Protein AF-A0A507BAM0-F1 (afdb_monomer)

Secondary structure (DSSP, 8-state):
------GGGGS-HHHHHHHHHTSSSHHHHHHHHHT-HHHHHHHHHTHHHHHHHHHHHHS-TTTHHHHHHHHHHHHH--SSHHHHHHHHIIIII------PPPPHHHHHHHHHHHHHHHHHHHHHHHHHHHHHHHHHHHHHHHHS-PPS---TT--S---HHHHHHHHHHHHHHHHHHHHHHHHHHHHHTT---TTTGGGHHHHHHHHHHHHS-HHHHHHHHHHHHHHHHHHHHHHHHHHHHHHHH--

Foldseek 3Di:
DDPPPPVVVVDDLVVLLVVLLPDQAVVRSVVQLVPDPVSVVSCVVCVQVSLQSNLPNNADPLCQLLLVLLLVLVVLQDPDVVSLLVSLCCRLVDSDRDPDTAHPVSSVSSVVLLVVLLVLLVVLQVVCLVCVVVVQVVCCVPVVDRPPCPPPVVPPPQPPVNSSLLSSLSSVLSSCCSSCVSVCVCVVVVPPPDPCNVVRVVVCVVSVVVSDDPVSVVSNVSSVVVVVVVVVVVVVVVVVVVVVVVD

Sequence (247 aa):
MAESNNHFDLLPVEVIEIIFGFLPDIASLRAAAITSKRLLAVTRGAKTMLITQVVVNHISPELMPEAWLALESERLRPNSIEQVDQFAETHFRNREANSRLITLAEGMAMERRHAAVEYFTAKCSNDAQQYLPFLGKLSEEHYGRSFPEYKTNLVADMTKTEHDRFARAFYLIEVCYKLLGFIYTPLLYGQDYGANGSSFLPMAKKSFTGWFSHSELEQMAVAHGYLYGLIETICEYQVSLVYHQCH

pLDDT: mean 78.02, std 16.85, range [39.22, 95.81]

Radius of gyration: 23.59 Å; Cα contacts (8 Å, |Δi|>4): 168; chains: 1; bounding box: 71×55×70 Å

Solvent-accessible surface area (backbone atoms only — not comparable to full-atom values): 14034 Å² total; per-residue (Å²): 132,84,77,77,80,54,67,72,80,74,51,57,68,69,58,51,50,53,57,48,27,68,31,78,37,69,67,53,39,51,55,57,22,71,74,38,75,66,45,35,50,52,48,64,74,44,40,42,60,37,42,33,39,16,47,54,72,62,43,54,81,92,43,43,57,45,48,50,46,41,55,52,51,66,69,60,68,68,90,51,67,66,55,51,52,51,49,41,56,55,49,53,72,46,73,66,79,79,85,70,80,32,48,70,72,54,39,58,52,42,51,58,49,48,54,52,30,52,51,50,32,57,48,53,54,52,51,49,62,68,45,47,70,53,54,52,51,52,37,39,74,74,66,75,41,73,65,77,77,76,54,82,76,68,78,52,77,79,47,71,70,55,50,53,48,44,32,45,21,46,34,50,47,54,33,45,50,57,60,43,44,64,67,45,52,44,63,76,70,68,52,78,61,72,98,55,60,84,61,45,62,63,49,54,50,53,54,55,62,68,56,48,55,73,69,53,50,52,44,30,49,53,51,48,51,51,52,50,53,53,51,52,54,50,51,54,51,51,53,51,52,52,56,64,73,74,109

InterPro domains:
  IPR036047 F-box-like domain superfamily [SSF81383] (4-43)

Structure (mmCIF, N/CA/C/O backbone):
data_AF-A0A507BAM0-F1
#
_entry.id   AF-A0A507BAM0-F1
#
loop_
_atom_site.group_PDB
_atom_site.id
_atom_site.type_symbol
_atom_site.label_atom_id
_atom_site.label_alt_id
_atom_site.label_comp_id
_atom_site.label_asym_id
_atom_site.label_entity_id
_atom_site.label_seq_id
_atom_site.pdbx_PDB_ins_code
_atom_site.Cartn_x
_atom_site.Cartn_y
_atom_site.Cartn_z
_atom_site.occupancy
_atom_site.B_iso_or_equiv
_atom_site.auth_seq_id
_atom_site.auth_comp_id
_atom_site.auth_asym_id
_atom_site.auth_atom_id
_atom_site.pdbx_PDB_model_num
ATOM 1 N N . MET A 1 1 ? -33.488 -13.650 31.517 1.00 41.56 1 MET A N 1
ATOM 2 C CA . MET A 1 1 ? -32.792 -13.104 30.334 1.00 41.56 1 MET A CA 1
ATOM 3 C C . MET A 1 1 ? -31.500 -12.510 30.849 1.00 41.56 1 MET A C 1
ATOM 5 O O . MET A 1 1 ? -31.568 -11.558 31.608 1.00 41.56 1 MET A O 1
ATOM 9 N N . ALA A 1 2 ? -30.363 -13.155 30.591 1.00 43.78 2 ALA A N 1
ATOM 10 C CA . ALA A 1 2 ? -29.076 -12.635 31.034 1.00 43.78 2 ALA A CA 1
ATOM 11 C C . ALA A 1 2 ? -28.713 -11.460 30.121 1.00 43.78 2 ALA A C 1
ATOM 13 O O . ALA A 1 2 ? -28.450 -11.667 28.937 1.00 43.78 2 ALA A O 1
ATOM 14 N N . GLU A 1 3 ? -28.767 -10.237 30.645 1.00 52.28 3 GLU A N 1
ATOM 15 C CA . GLU A 1 3 ? -28.096 -9.104 30.017 1.00 52.28 3 GLU A CA 1
ATOM 16 C C . GLU A 1 3 ? -26.612 -9.461 29.969 1.00 52.28 3 GLU A C 1
ATOM 18 O O . GLU A 1 3 ? -25.951 -9.585 31.001 1.00 52.28 3 GLU A O 1
ATOM 23 N N . SER A 1 4 ? -26.095 -9.733 28.771 1.00 57.34 4 SER A N 1
ATOM 24 C CA . SER A 1 4 ? -24.657 -9.823 28.584 1.00 57.34 4 SER A CA 1
ATOM 25 C C . SER A 1 4 ? -24.101 -8.444 28.926 1.00 57.34 4 SER A C 1
ATOM 27 O O . SER A 1 4 ? -24.258 -7.513 28.136 1.00 57.34 4 SER A O 1
ATOM 29 N N . ASN A 1 5 ? -23.508 -8.308 30.112 1.00 61.97 5 ASN A N 1
ATOM 30 C CA . ASN A 1 5 ? -22.769 -7.122 30.526 1.00 61.97 5 ASN A CA 1
ATOM 31 C C . ASN A 1 5 ? -21.554 -6.975 29.610 1.00 61.97 5 ASN A C 1
ATOM 33 O O . ASN A 1 5 ? -20.449 -7.414 29.924 1.00 61.97 5 ASN A O 1
ATOM 37 N N . ASN A 1 6 ? -21.775 -6.410 28.429 1.00 72.25 6 ASN A N 1
ATOM 38 C CA . ASN A 1 6 ? -20.706 -6.066 27.525 1.00 72.25 6 ASN A CA 1
ATOM 39 C C . ASN A 1 6 ? -19.952 -4.898 28.161 1.00 72.25 6 ASN A C 1
ATOM 41 O O . ASN A 1 6 ? -20.437 -3.771 28.173 1.00 72.25 6 ASN A O 1
ATOM 45 N N . HIS A 1 7 ? -18.775 -5.165 28.725 1.00 81.38 7 HIS A N 1
ATOM 46 C CA . HIS A 1 7 ? -17.967 -4.147 29.398 1.00 81.38 7 HIS A CA 1
ATOM 47 C C . HIS A 1 7 ? -17.610 -2.965 28.481 1.00 81.38 7 HIS A C 1
ATOM 49 O O . HIS A 1 7 ? -17.382 -1.864 28.978 1.00 81.38 7 HIS A O 1
ATOM 55 N N . PHE A 1 8 ? -17.648 -3.147 27.155 1.00 81.56 8 PHE A N 1
ATOM 56 C CA . PHE A 1 8 ? -17.520 -2.048 26.196 1.00 81.56 8 PHE A CA 1
ATOM 57 C C . PHE A 1 8 ? -18.644 -1.012 26.303 1.00 81.56 8 PHE A C 1
ATOM 59 O O . PHE A 1 8 ? -18.418 0.160 26.013 1.00 81.56 8 PHE A O 1
ATOM 66 N N . ASP A 1 9 ? -19.834 -1.396 26.768 1.00 81.38 9 ASP A N 1
ATOM 67 C CA . ASP A 1 9 ? -20.942 -0.461 26.971 1.00 81.38 9 ASP A CA 1
ATOM 68 C C . ASP A 1 9 ? -20.729 0.455 28.191 1.00 81.38 9 ASP A C 1
ATOM 70 O O . ASP A 1 9 ? -21.431 1.453 28.349 1.00 81.38 9 ASP A O 1
ATOM 74 N N . LEU A 1 10 ? -19.730 0.169 29.031 1.00 88.88 10 LEU A N 1
ATOM 75 C CA . LEU A 1 10 ? -19.343 1.017 30.160 1.00 88.88 10 LEU A CA 1
ATOM 76 C C . LEU A 1 10 ? -18.205 1.986 29.810 1.00 88.88 10 LEU A C 1
ATOM 78 O O . LEU A 1 10 ? -17.962 2.930 30.559 1.00 88.88 10 LEU A O 1
ATOM 82 N N . LEU A 1 11 ? -17.513 1.776 28.685 1.00 92.88 11 LEU A N 1
ATOM 83 C CA . LEU A 1 11 ? -16.389 2.619 28.285 1.00 92.88 11 LEU A CA 1
ATOM 84 C C . LEU A 1 11 ? -16.869 3.955 27.688 1.00 92.88 11 LEU A C 1
ATOM 86 O O . LEU A 1 11 ? -17.853 3.973 26.932 1.00 92.88 11 LEU A O 1
ATOM 90 N N . PRO A 1 12 ? -16.170 5.072 27.974 1.00 94.44 12 PRO A N 1
ATOM 91 C CA . PRO A 1 12 ? -16.349 6.323 27.243 1.00 94.44 12 PRO A CA 1
ATOM 92 C C . PRO A 1 12 ? -16.131 6.127 25.740 1.00 94.44 12 PRO A C 1
ATOM 94 O O . PRO A 1 12 ? -15.355 5.263 25.323 1.00 94.44 12 PRO A O 1
ATOM 97 N N . VAL A 1 13 ? -16.815 6.931 24.926 1.00 92.94 13 VAL A N 1
ATOM 98 C CA . VAL A 1 13 ? -16.747 6.834 23.458 1.00 92.94 13 VAL A CA 1
ATOM 99 C C . VAL A 1 13 ? -15.312 7.023 22.972 1.00 92.94 13 VAL A C 1
ATOM 101 O O . VAL A 1 13 ? -14.845 6.257 22.138 1.00 92.94 13 VAL A O 1
ATOM 104 N N . GLU A 1 14 ? -14.587 7.952 23.579 1.00 94.06 14 GLU A N 1
ATOM 105 C CA . GLU A 1 14 ? -13.200 8.287 23.268 1.00 94.06 14 GLU A CA 1
ATOM 106 C C . GLU A 1 14 ? -12.270 7.087 23.498 1.00 94.06 14 GLU A C 1
ATOM 108 O O . GLU A 1 14 ? -11.365 6.825 22.710 1.00 94.06 14 GLU A O 1
ATOM 113 N N . VAL A 1 15 ? -12.519 6.301 24.552 1.00 95.00 15 VAL A N 1
ATOM 114 C CA . VAL A 1 15 ? -11.739 5.088 24.842 1.00 95.00 15 VAL A CA 1
ATOM 115 C C . VAL A 1 15 ? -12.029 4.005 23.805 1.00 95.00 15 VAL A C 1
ATOM 117 O O . VAL A 1 15 ? -11.110 3.326 23.353 1.00 95.00 15 VAL A O 1
ATOM 120 N N . ILE A 1 16 ? -13.292 3.857 23.394 1.00 94.38 16 ILE A N 1
ATOM 121 C CA . ILE A 1 16 ? -13.679 2.915 22.336 1.00 94.38 16 ILE A CA 1
ATOM 122 C C . ILE A 1 16 ? -13.023 3.310 21.011 1.00 94.38 16 ILE A C 1
ATOM 124 O O . ILE A 1 16 ? -12.493 2.443 20.322 1.00 94.38 16 ILE A O 1
ATOM 128 N N . GLU A 1 17 ? -13.020 4.598 20.666 1.00 94.62 17 GLU A N 1
ATOM 129 C CA . GLU A 1 17 ? -12.375 5.109 19.454 1.00 94.62 17 GLU A CA 1
ATOM 130 C C . GLU A 1 17 ? -10.869 4.841 19.453 1.00 94.62 17 GLU A C 1
ATOM 132 O O . GLU A 1 17 ? -10.343 4.358 18.452 1.00 94.62 17 GLU A O 1
ATOM 137 N N . ILE A 1 18 ? -10.187 5.063 20.580 1.00 94.06 18 ILE A N 1
ATOM 138 C CA . ILE A 1 18 ? -8.765 4.729 20.725 1.00 94.06 18 ILE A CA 1
ATOM 139 C C . ILE A 1 18 ? -8.546 3.230 20.498 1.00 94.06 18 ILE A C 1
ATOM 141 O O . ILE A 1 18 ? -7.724 2.858 19.665 1.00 94.06 18 ILE A O 1
ATOM 145 N N . ILE A 1 19 ? -9.307 2.366 21.181 1.00 94.75 19 ILE A N 1
ATOM 146 C CA . ILE A 1 19 ? -9.202 0.906 21.015 1.00 94.75 19 ILE A CA 1
ATOM 147 C C . ILE A 1 19 ? -9.426 0.513 19.549 1.00 94.75 19 ILE A C 1
ATOM 149 O O . ILE A 1 19 ? -8.679 -0.295 19.004 1.00 94.75 19 ILE A O 1
ATOM 153 N N . PHE A 1 20 ? -10.431 1.100 18.899 1.00 95.06 20 PHE A N 1
ATOM 154 C CA . PHE A 1 20 ? -10.769 0.813 17.507 1.00 95.06 20 PHE A CA 1
ATOM 155 C C . PHE A 1 20 ? -9.694 1.308 16.536 1.00 95.06 20 PHE A C 1
ATOM 157 O O . PHE A 1 20 ? -9.455 0.655 15.525 1.00 95.06 20 PHE A O 1
ATOM 164 N N . GLY A 1 21 ? -9.014 2.412 16.854 1.00 93.94 21 GLY A N 1
ATOM 165 C CA . GLY A 1 21 ? -7.876 2.917 16.088 1.00 93.94 21 GLY A CA 1
ATOM 166 C C . GLY A 1 21 ? -6.642 2.011 16.144 1.00 93.94 21 GLY A C 1
ATOM 167 O O . GLY A 1 21 ? -5.834 2.044 15.221 1.00 93.94 21 GLY A O 1
ATOM 168 N N . PHE A 1 22 ? -6.505 1.177 17.179 1.00 94.94 22 PHE A N 1
ATOM 169 C CA . PHE A 1 22 ? -5.417 0.196 17.319 1.00 94.94 22 PHE A CA 1
ATOM 170 C C . PHE A 1 22 ? -5.735 -1.182 16.724 1.00 94.94 22 PHE A C 1
ATOM 172 O O . PHE A 1 22 ? -4.941 -2.112 16.870 1.00 94.94 22 PHE A O 1
ATOM 179 N N . LEU A 1 23 ? -6.885 -1.345 16.067 1.00 94.88 23 LEU A N 1
ATOM 180 C CA . LEU A 1 23 ? -7.192 -2.591 15.372 1.00 94.88 23 LEU A CA 1
ATOM 181 C C . LEU A 1 23 ? -6.252 -2.785 14.171 1.00 94.88 23 LEU A C 1
ATOM 183 O O . LEU A 1 23 ? -5.860 -1.802 13.542 1.00 94.88 23 LEU A O 1
ATOM 187 N N . PRO A 1 24 ? -5.885 -4.040 13.854 1.00 91.81 24 PRO A N 1
ATOM 188 C CA . PRO A 1 24 ? -4.826 -4.326 12.888 1.00 91.81 24 PRO A CA 1
ATOM 189 C C . PRO A 1 24 ? -5.210 -4.002 11.442 1.00 91.81 24 PRO A C 1
ATOM 191 O O . PRO A 1 24 ? -4.319 -3.776 10.629 1.00 91.81 24 PRO A O 1
ATOM 194 N N . ASP A 1 25 ? -6.509 -4.006 11.128 1.00 92.81 25 ASP A N 1
ATOM 195 C CA . ASP A 1 25 ? -7.043 -3.758 9.791 1.00 92.81 25 ASP A CA 1
ATOM 196 C C . ASP A 1 25 ? -8.524 -3.315 9.824 1.00 92.81 25 ASP A C 1
ATOM 198 O O . ASP A 1 25 ? -9.239 -3.414 10.836 1.00 92.81 25 ASP A O 1
ATOM 202 N N . ILE A 1 26 ? -9.017 -2.821 8.685 1.00 93.62 26 ILE A N 1
ATOM 203 C CA . ILE A 1 26 ? -10.403 -2.370 8.506 1.00 93.62 26 ILE A CA 1
ATOM 204 C C . ILE A 1 26 ? -11.393 -3.533 8.649 1.00 93.62 26 ILE A C 1
ATOM 206 O O . ILE A 1 26 ? -12.536 -3.319 9.071 1.00 93.62 26 ILE A O 1
ATOM 210 N N . ALA A 1 27 ? -10.997 -4.764 8.312 1.00 92.50 27 ALA A N 1
ATOM 211 C CA . ALA A 1 27 ? -11.862 -5.932 8.468 1.00 92.50 27 ALA A CA 1
ATOM 212 C C . ALA A 1 27 ? -12.163 -6.204 9.952 1.00 92.50 27 ALA A C 1
ATOM 214 O O . ALA A 1 27 ? -13.319 -6.446 10.310 1.00 92.50 27 ALA A O 1
ATOM 215 N N . SER A 1 28 ? -11.161 -6.060 10.814 1.00 94.31 28 SER A N 1
ATOM 216 C CA . SER A 1 28 ? -11.235 -6.178 12.268 1.00 94.31 28 SER A CA 1
ATOM 217 C C . SER A 1 28 ? -12.048 -5.036 12.863 1.00 94.31 28 SER A C 1
ATOM 219 O O . SER A 1 28 ? -12.922 -5.282 13.694 1.00 94.31 28 SER A O 1
ATOM 221 N N . LEU A 1 29 ? -11.860 -3.803 12.375 1.00 94.75 29 LEU A N 1
ATOM 222 C CA . LEU A 1 29 ? -12.704 -2.655 12.734 1.00 94.75 29 LEU A CA 1
ATOM 223 C C . LEU A 1 29 ? -14.176 -2.903 12.401 1.00 94.75 29 LEU A C 1
ATOM 225 O O . LEU A 1 29 ? -15.062 -2.662 13.223 1.00 94.75 29 LEU A O 1
ATOM 229 N N . ARG A 1 30 ? -14.455 -3.425 11.205 1.00 93.94 30 ARG A N 1
ATOM 230 C CA . ARG A 1 30 ? -15.814 -3.773 10.790 1.00 93.94 30 ARG A CA 1
ATOM 231 C C . ARG A 1 30 ? -16.389 -4.893 11.654 1.00 93.94 30 ARG A C 1
ATOM 233 O O . ARG A 1 30 ? -17.549 -4.790 12.048 1.00 93.94 30 ARG A O 1
ATOM 240 N N . ALA A 1 31 ? -15.611 -5.936 11.935 1.00 94.81 31 ALA A N 1
ATOM 241 C CA . ALA A 1 31 ? -16.031 -7.048 12.781 1.00 94.81 31 ALA A CA 1
ATOM 242 C C . ALA A 1 31 ? -16.359 -6.571 14.202 1.00 94.81 31 ALA A C 1
ATOM 244 O O . ALA A 1 31 ? -17.428 -6.894 14.714 1.00 94.81 31 ALA A O 1
ATOM 245 N N . ALA A 1 32 ? -15.509 -5.729 14.795 1.00 93.25 32 ALA A N 1
ATOM 246 C CA . ALA A 1 32 ? -15.735 -5.131 16.107 1.00 93.25 32 ALA A CA 1
ATOM 247 C C . ALA A 1 32 ? -17.002 -4.263 16.127 1.00 93.25 32 ALA A C 1
ATOM 249 O O . ALA A 1 32 ? -17.847 -4.413 17.012 1.00 93.25 32 ALA A O 1
ATOM 250 N N . ALA A 1 33 ? -17.187 -3.414 15.112 1.00 92.94 33 ALA A N 1
ATOM 251 C CA . ALA A 1 33 ? -18.336 -2.520 15.010 1.00 92.94 33 ALA A CA 1
ATOM 252 C C . ALA A 1 33 ? -19.681 -3.265 14.969 1.00 92.94 33 ALA A C 1
ATOM 254 O O . ALA A 1 33 ? -20.655 -2.790 15.547 1.00 92.94 33 ALA A O 1
ATOM 255 N N . ILE A 1 34 ? -19.765 -4.428 14.309 1.00 94.25 34 ILE A N 1
ATOM 256 C CA . ILE A 1 34 ? -21.035 -5.168 14.176 1.00 94.25 34 ILE A CA 1
ATOM 257 C C . ILE A 1 34 ? -21.411 -5.994 15.413 1.00 94.25 34 ILE A C 1
ATOM 259 O O . ILE A 1 34 ? -22.532 -6.498 15.474 1.00 94.25 34 ILE A O 1
ATOM 263 N N . THR A 1 35 ? -20.521 -6.124 16.402 1.00 92.81 35 THR A N 1
ATOM 264 C CA . THR A 1 35 ? -20.798 -6.908 17.619 1.00 92.81 35 THR A CA 1
ATOM 265 C C . THR A 1 35 ? -21.859 -6.275 18.523 1.00 92.81 35 THR A C 1
ATOM 267 O O . THR A 1 35 ? -22.552 -6.991 19.243 1.00 92.81 35 THR A O 1
ATOM 270 N N . SER A 1 36 ? -22.030 -4.945 18.489 1.00 91.25 36 SER A N 1
ATOM 271 C CA . SER A 1 36 ? -23.045 -4.245 19.282 1.00 91.25 36 SER A CA 1
ATOM 272 C C . SER A 1 36 ? -23.552 -2.974 18.594 1.00 91.25 36 SER A C 1
ATOM 274 O O . SER A 1 36 ? -22.852 -2.327 17.814 1.00 91.25 36 SER A O 1
ATOM 276 N N . LYS A 1 37 ? -24.789 -2.569 18.911 1.00 91.06 37 LYS A N 1
ATOM 277 C CA . LYS A 1 37 ? -25.382 -1.328 18.378 1.00 91.06 37 LYS A CA 1
ATOM 278 C C . LYS A 1 37 ? -24.610 -0.079 18.816 1.00 91.06 37 LYS A C 1
ATOM 280 O O . LYS A 1 37 ? -24.507 0.862 18.032 1.00 91.06 37 LYS A O 1
ATOM 285 N N . ARG A 1 38 ? -24.080 -0.068 20.046 1.00 90.81 38 ARG A N 1
ATOM 286 C CA . ARG A 1 38 ? -23.286 1.048 20.581 1.00 90.81 38 ARG A CA 1
ATOM 287 C C . ARG A 1 38 ? -21.970 1.178 19.827 1.00 90.81 38 ARG A C 1
ATOM 289 O O . ARG A 1 38 ? -21.647 2.267 19.368 1.00 90.81 38 ARG A O 1
ATOM 296 N N . LEU A 1 39 ? -21.256 0.069 19.646 1.00 93.06 39 LEU A N 1
ATOM 297 C CA . LEU A 1 39 ? -19.986 0.044 18.922 1.00 93.06 39 LEU A CA 1
ATOM 298 C C . LEU A 1 39 ? -20.169 0.491 17.470 1.00 93.06 39 LEU A C 1
ATOM 300 O O . LEU A 1 39 ? -19.430 1.348 16.994 1.00 93.06 39 LEU A O 1
ATOM 304 N N . LEU A 1 40 ? -21.232 0.027 16.808 1.00 93.12 40 LEU A N 1
ATOM 305 C CA . LEU A 1 40 ? -21.591 0.501 15.474 1.00 93.12 40 LEU A CA 1
ATOM 306 C C . LEU A 1 40 ? -21.864 2.013 15.434 1.00 93.12 40 LEU A C 1
ATOM 308 O O . LEU A 1 40 ? -21.500 2.673 14.460 1.00 93.12 40 LEU A O 1
ATOM 312 N N . ALA A 1 41 ? -22.527 2.564 16.455 1.00 92.94 41 ALA A N 1
ATOM 313 C CA . ALA A 1 41 ? -22.805 3.996 16.541 1.00 92.94 41 ALA A CA 1
ATOM 314 C C . ALA A 1 41 ? -21.515 4.816 16.702 1.00 92.94 41 ALA A C 1
ATOM 316 O O . ALA A 1 41 ? -21.340 5.794 15.976 1.00 92.94 41 ALA A O 1
ATOM 317 N N . VAL A 1 42 ? -20.591 4.369 17.561 1.00 92.50 42 VAL A N 1
ATOM 318 C CA . VAL A 1 42 ? -19.261 4.982 17.727 1.00 92.50 42 VAL A CA 1
ATOM 319 C C . VAL A 1 42 ? -18.488 4.964 16.408 1.00 92.50 42 VAL A C 1
ATOM 321 O O . VAL A 1 42 ? -18.069 6.011 15.917 1.00 92.50 42 VAL A O 1
ATOM 324 N N . THR A 1 43 ? -18.397 3.805 15.745 1.00 92.00 43 THR A N 1
ATOM 325 C CA . THR A 1 43 ? -17.702 3.700 14.451 1.00 92.00 43 THR A CA 1
ATOM 326 C C . THR A 1 43 ? -18.321 4.588 13.377 1.00 92.00 43 THR A C 1
ATOM 328 O O . THR A 1 43 ? -17.613 5.080 12.505 1.00 92.00 43 THR A O 1
ATOM 331 N N . ARG A 1 44 ? -19.642 4.802 13.396 1.00 92.50 44 ARG A N 1
ATOM 332 C CA . ARG A 1 44 ? -20.307 5.710 12.449 1.00 92.50 44 ARG A CA 1
ATOM 333 C C . ARG A 1 44 ? -19.983 7.177 12.727 1.00 92.50 44 ARG A C 1
ATOM 335 O O . ARG A 1 44 ? -19.835 7.918 11.759 1.00 92.50 44 ARG A O 1
ATOM 342 N N . GLY A 1 45 ? -19.862 7.572 13.996 1.00 88.00 45 GLY A N 1
ATOM 343 C CA . GLY A 1 45 ? -19.531 8.940 14.408 1.00 88.00 45 GLY A CA 1
ATOM 344 C C . GLY A 1 45 ? -18.118 9.367 14.005 1.00 88.00 45 GLY A C 1
ATOM 345 O O . GLY A 1 45 ? -17.949 10.445 13.444 1.00 88.00 45 GLY A O 1
ATOM 346 N N . ALA A 1 46 ? -17.129 8.489 14.190 1.00 89.56 46 ALA A N 1
ATOM 347 C CA . ALA A 1 46 ? -15.715 8.770 13.909 1.00 89.56 46 ALA A CA 1
ATOM 348 C C . ALA A 1 46 ? -15.168 8.031 12.674 1.00 89.56 46 ALA A C 1
ATOM 350 O O . ALA A 1 46 ? -13.966 7.794 12.555 1.00 89.56 46 ALA A O 1
ATOM 351 N N . LYS A 1 47 ? -16.044 7.642 11.736 1.00 90.25 47 LYS A N 1
ATOM 352 C CA . LYS A 1 47 ? -15.733 6.677 10.666 1.00 90.25 47 LYS A CA 1
ATOM 353 C C . LYS A 1 47 ? -14.433 6.975 9.918 1.00 90.25 47 LYS A C 1
ATOM 355 O O . LYS A 1 47 ? -13.576 6.104 9.821 1.00 90.25 47 LYS A O 1
ATOM 360 N N . THR A 1 48 ? -14.297 8.173 9.358 1.00 92.44 48 THR A N 1
ATOM 361 C CA . THR A 1 48 ? -13.130 8.549 8.542 1.00 92.44 48 THR A CA 1
ATOM 362 C C . THR A 1 48 ? -11.858 8.662 9.372 1.00 92.44 48 THR A C 1
ATOM 364 O O . THR A 1 48 ? -10.801 8.256 8.901 1.00 92.44 48 THR A O 1
ATOM 367 N N . MET A 1 49 ? -11.949 9.148 10.611 1.00 93.94 49 MET A N 1
ATOM 368 C CA . MET A 1 49 ? -10.802 9.235 11.519 1.00 93.94 49 MET A CA 1
ATOM 369 C C . MET A 1 49 ? -10.303 7.845 11.915 1.00 93.94 49 MET A C 1
ATOM 371 O O . MET A 1 49 ? -9.114 7.579 11.784 1.00 93.94 49 MET A O 1
ATOM 375 N N . LEU A 1 50 ? -11.205 6.936 12.301 1.00 95.12 50 LEU A N 1
ATOM 376 C CA . LEU A 1 50 ? -10.851 5.558 12.652 1.00 95.12 50 LEU A CA 1
ATOM 377 C C . LEU A 1 50 ? -10.231 4.808 11.475 1.00 95.12 50 LEU A C 1
ATOM 379 O O . LEU A 1 50 ? -9.206 4.161 11.637 1.00 95.12 50 LEU A O 1
ATOM 383 N N . ILE A 1 51 ? -10.815 4.930 10.279 1.00 95.06 51 ILE A N 1
ATOM 384 C CA . ILE A 1 51 ? -10.256 4.308 9.070 1.00 95.06 51 ILE A CA 1
ATOM 385 C C . ILE A 1 51 ? -8.868 4.870 8.772 1.00 95.06 51 ILE A C 1
ATOM 387 O O . ILE A 1 51 ? -7.952 4.103 8.498 1.00 95.06 51 ILE A O 1
ATOM 391 N N . THR A 1 52 ? -8.705 6.193 8.849 1.00 94.25 52 THR A N 1
ATOM 392 C CA . THR A 1 52 ? -7.401 6.832 8.633 1.00 94.25 52 THR A CA 1
ATOM 393 C C . THR A 1 52 ? -6.379 6.314 9.639 1.00 94.25 52 THR A C 1
ATOM 395 O O . THR A 1 52 ? -5.287 5.929 9.240 1.00 94.25 52 THR A O 1
ATOM 398 N N . GLN A 1 53 ? -6.743 6.234 10.921 1.00 94.19 53 GLN A N 1
ATOM 399 C CA . GLN A 1 53 ? -5.849 5.756 11.971 1.00 94.19 53 GLN A CA 1
ATOM 400 C C . GLN A 1 53 ? -5.439 4.296 11.766 1.00 94.19 53 GLN A C 1
ATOM 402 O O . GLN A 1 53 ? -4.256 3.986 11.867 1.00 94.19 53 GLN A O 1
ATOM 407 N N . VAL A 1 54 ? -6.390 3.415 11.443 1.00 94.69 54 VAL A N 1
ATOM 408 C CA . VAL A 1 54 ? -6.111 1.998 11.169 1.00 94.69 54 VAL A CA 1
ATOM 409 C C . VAL A 1 54 ? -5.153 1.860 9.985 1.00 94.69 54 VAL A C 1
ATOM 411 O O . VAL A 1 54 ? -4.144 1.173 10.093 1.00 94.69 54 VAL A O 1
ATOM 414 N N . VAL A 1 55 ? -5.395 2.584 8.887 1.00 94.19 55 VAL A N 1
ATOM 415 C CA . VAL A 1 55 ? -4.522 2.536 7.702 1.00 94.19 55 VAL A CA 1
ATOM 416 C C . VAL A 1 55 ? -3.125 3.086 8.000 1.00 94.19 55 VAL A C 1
ATOM 418 O O . VAL A 1 55 ? -2.144 2.491 7.573 1.00 94.19 55 VAL A O 1
ATOM 421 N N . VAL A 1 56 ? -3.013 4.188 8.748 1.00 92.44 56 VAL A N 1
ATOM 422 C CA . VAL A 1 56 ? -1.718 4.784 9.138 1.00 92.44 56 VAL A CA 1
ATOM 423 C C . VAL A 1 56 ? -0.946 3.903 10.124 1.00 92.44 56 VAL A C 1
ATOM 425 O O . VAL A 1 56 ? 0.279 3.910 10.119 1.00 92.44 56 VAL A O 1
ATOM 428 N N . ASN A 1 57 ? -1.640 3.132 10.960 1.00 91.62 57 ASN A N 1
ATOM 429 C CA . ASN A 1 57 ? -1.000 2.163 11.849 1.00 91.62 57 ASN A CA 1
ATOM 430 C C . ASN A 1 57 ? -0.531 0.912 11.096 1.00 91.62 57 ASN A C 1
ATOM 432 O O . ASN A 1 57 ? 0.439 0.281 11.510 1.00 91.62 57 ASN A O 1
ATOM 436 N N . HIS A 1 58 ? -1.226 0.551 10.018 1.00 90.94 58 HIS A N 1
ATOM 437 C CA . HIS A 1 58 ? -0.922 -0.628 9.219 1.00 90.94 58 HIS A CA 1
ATOM 438 C C . HIS A 1 58 ? 0.179 -0.366 8.179 1.00 90.94 58 HIS A C 1
ATOM 440 O O . HIS A 1 58 ? 1.071 -1.189 8.016 1.00 90.94 58 HIS A O 1
ATOM 446 N N . ILE A 1 59 ? 0.145 0.787 7.505 1.00 93.25 59 ILE A N 1
ATOM 447 C CA . ILE A 1 59 ? 1.117 1.185 6.479 1.00 93.25 59 ILE A CA 1
ATOM 448 C C . ILE A 1 59 ? 2.125 2.148 7.098 1.00 93.25 59 ILE A C 1
ATOM 450 O O . ILE A 1 59 ? 1.742 3.213 7.588 1.00 93.25 59 ILE A O 1
ATOM 454 N N . SER A 1 60 ? 3.416 1.811 7.030 1.00 90.81 60 SER A N 1
ATOM 455 C CA . SER A 1 60 ? 4.467 2.650 7.609 1.00 90.81 60 SER A CA 1
ATOM 456 C C . SER A 1 60 ? 4.428 4.083 7.041 1.00 90.81 60 SER A C 1
ATOM 458 O O . SER A 1 60 ? 4.136 4.279 5.852 1.00 90.81 60 SER A O 1
ATOM 460 N N . PRO A 1 61 ? 4.722 5.118 7.854 1.00 89.81 61 PRO A N 1
ATOM 461 C CA . PRO A 1 61 ? 4.769 6.500 7.375 1.00 89.81 61 PRO A CA 1
ATOM 462 C C . PRO A 1 61 ? 5.696 6.689 6.167 1.00 89.81 61 PRO A C 1
ATOM 464 O O . PRO A 1 61 ? 5.440 7.541 5.319 1.00 89.81 61 PRO A O 1
ATOM 467 N N . GLU A 1 62 ? 6.749 5.872 6.072 1.00 90.19 62 GLU A N 1
ATOM 468 C CA . GLU A 1 62 ? 7.726 5.874 4.985 1.00 90.19 62 GLU A CA 1
ATOM 469 C C . GLU A 1 62 ? 7.192 5.327 3.647 1.00 90.19 62 GLU A C 1
ATOM 471 O O . GLU A 1 62 ? 7.809 5.594 2.611 1.00 90.19 62 GLU A O 1
ATOM 476 N N . LEU A 1 63 ? 6.078 4.582 3.675 1.00 92.81 63 LEU A N 1
ATOM 477 C CA . LEU A 1 63 ? 5.405 3.976 2.515 1.0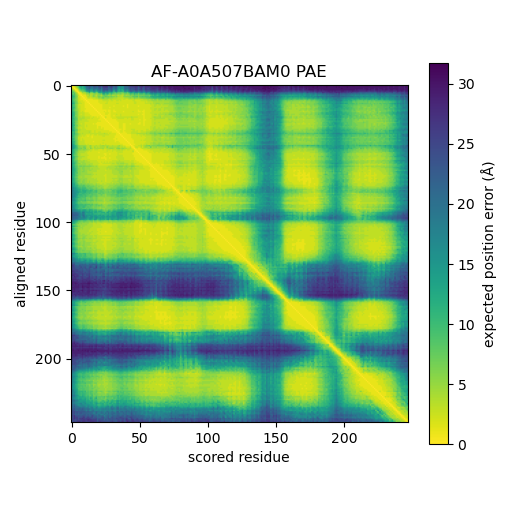0 92.81 63 LEU A CA 1
ATOM 478 C C . LEU A 1 63 ? 4.054 4.622 2.193 1.00 92.81 63 LEU A C 1
ATOM 480 O O . LEU A 1 63 ? 3.457 4.344 1.150 1.00 92.81 63 LEU A O 1
ATOM 484 N N . MET A 1 64 ? 3.549 5.479 3.082 1.00 92.44 64 MET A N 1
ATOM 485 C CA . MET A 1 64 ? 2.272 6.162 2.899 1.00 92.44 64 MET A CA 1
ATOM 486 C C . MET A 1 64 ? 2.199 6.972 1.588 1.00 92.44 64 MET A C 1
ATOM 488 O O . MET A 1 64 ? 1.171 6.881 0.909 1.00 92.44 64 MET A O 1
ATOM 492 N N . PRO A 1 65 ? 3.238 7.732 1.172 1.00 91.75 65 PRO A N 1
ATOM 493 C CA . PRO A 1 65 ? 3.207 8.452 -0.102 1.00 91.75 65 PRO A CA 1
ATOM 494 C C . PRO A 1 65 ? 3.023 7.518 -1.303 1.00 91.75 65 PRO A C 1
ATOM 496 O O . PRO A 1 65 ? 2.234 7.809 -2.202 1.00 91.75 65 PRO A O 1
ATOM 499 N N . GLU A 1 66 ? 3.699 6.372 -1.312 1.00 93.31 66 GLU A N 1
ATOM 500 C CA . GLU A 1 66 ? 3.607 5.408 -2.405 1.00 93.31 66 GLU A CA 1
ATOM 501 C C . GLU A 1 66 ? 2.304 4.606 -2.389 1.00 93.31 66 GLU A C 1
ATOM 503 O O . GLU A 1 66 ? 1.744 4.331 -3.452 1.00 93.31 66 GLU A O 1
ATOM 508 N N . ALA A 1 67 ? 1.745 4.323 -1.211 1.00 94.12 67 ALA A N 1
ATOM 509 C CA . ALA A 1 67 ? 0.405 3.755 -1.099 1.00 94.12 67 ALA A CA 1
ATOM 510 C C . ALA A 1 67 ? -0.662 4.706 -1.676 1.00 94.12 67 ALA A C 1
ATOM 512 O O . ALA A 1 67 ? -1.557 4.275 -2.413 1.00 94.12 67 ALA A O 1
ATOM 513 N N . TRP A 1 68 ? -0.547 6.012 -1.402 1.00 93.50 68 TRP A N 1
ATOM 514 C CA . TRP A 1 68 ? -1.398 7.033 -2.020 1.00 93.50 68 TRP A CA 1
ATOM 515 C C . TRP A 1 68 ? -1.211 7.094 -3.532 1.00 93.50 68 TRP A C 1
ATOM 517 O O . TRP A 1 68 ? -2.192 7.139 -4.272 1.00 93.50 68 TRP A O 1
ATOM 527 N N . LEU A 1 69 ? 0.032 7.046 -4.002 1.00 92.50 69 LEU A N 1
ATOM 528 C CA . LEU A 1 69 ? 0.353 7.045 -5.424 1.00 92.50 69 LEU A CA 1
ATOM 529 C C . LEU A 1 69 ? -0.272 5.852 -6.162 1.00 92.50 69 LEU A C 1
ATOM 531 O O . LEU A 1 69 ? -0.863 6.002 -7.235 1.00 92.50 69 LEU A O 1
ATOM 535 N N . ALA A 1 70 ? -0.195 4.661 -5.568 1.00 93.75 70 ALA A N 1
ATOM 536 C CA . ALA A 1 70 ? -0.809 3.447 -6.096 1.00 93.75 70 ALA A CA 1
ATOM 537 C C . ALA A 1 70 ? -2.342 3.548 -6.169 1.00 93.75 70 ALA A C 1
ATOM 539 O O . ALA A 1 70 ? -2.954 3.045 -7.120 1.00 93.75 70 ALA A O 1
ATOM 540 N N . LEU A 1 71 ? -2.962 4.235 -5.207 1.00 93.44 71 LEU A N 1
ATOM 541 C CA . LEU A 1 71 ? -4.395 4.515 -5.201 1.00 93.44 71 LEU A CA 1
ATOM 542 C C . LEU A 1 71 ? -4.796 5.570 -6.248 1.00 93.44 71 LEU A C 1
ATOM 544 O O . LEU A 1 71 ? -5.780 5.374 -6.956 1.00 93.44 71 LEU A O 1
ATOM 548 N N . GLU A 1 72 ? -4.053 6.671 -6.383 1.00 92.38 72 GLU A N 1
ATOM 549 C CA . GLU A 1 72 ? -4.364 7.712 -7.376 1.00 92.38 72 GLU A CA 1
ATOM 550 C C . GLU A 1 72 ? -4.133 7.220 -8.812 1.00 92.38 72 GLU A C 1
ATOM 552 O O . GLU A 1 72 ? -4.950 7.479 -9.698 1.00 92.38 72 GLU A O 1
ATOM 557 N N . SER A 1 73 ? -3.092 6.417 -9.047 1.00 91.94 73 SER A N 1
ATOM 558 C CA . SER A 1 73 ? -2.843 5.822 -10.370 1.00 91.94 73 SER A CA 1
ATOM 559 C C . SER A 1 73 ? -3.973 4.896 -10.838 1.00 91.94 73 SER A C 1
ATOM 561 O O . SER A 1 73 ? -4.244 4.806 -12.033 1.00 91.94 73 SER A O 1
ATOM 563 N N . GLU A 1 74 ? -4.692 4.240 -9.918 1.00 89.94 74 GLU A N 1
ATOM 564 C CA . GLU A 1 74 ? -5.882 3.442 -10.250 1.00 89.94 74 GLU A CA 1
ATOM 565 C C . GLU A 1 74 ? -7.032 4.305 -10.788 1.00 89.94 74 GLU A C 1
ATOM 567 O O . GLU A 1 74 ? -7.815 3.863 -11.634 1.00 89.94 74 GLU A O 1
ATOM 572 N N . ARG A 1 75 ? -7.144 5.539 -10.297 1.00 90.31 75 ARG A N 1
ATOM 573 C CA . ARG A 1 75 ? -8.221 6.462 -10.669 1.00 90.31 75 ARG A CA 1
ATOM 574 C C . ARG A 1 75 ? -7.969 7.149 -11.993 1.00 90.31 75 ARG A C 1
ATOM 576 O O . ARG A 1 75 ? -8.940 7.489 -12.662 1.00 90.31 75 ARG A O 1
ATOM 583 N N . LEU A 1 76 ? -6.698 7.328 -12.357 1.00 88.00 76 LEU A N 1
ATOM 584 C CA . LEU A 1 76 ? -6.298 8.083 -13.537 1.00 88.00 76 LEU A CA 1
ATOM 585 C C . LEU A 1 76 ? -6.975 7.571 -14.813 1.00 88.00 76 LEU A C 1
ATOM 587 O O . LEU A 1 76 ? -7.386 8.394 -15.621 1.00 88.00 76 LEU A O 1
ATOM 591 N N . ARG A 1 77 ? -7.109 6.241 -14.978 1.00 84.44 77 ARG A N 1
ATOM 592 C CA . ARG A 1 77 ? -7.642 5.587 -16.197 1.00 84.44 77 ARG A CA 1
ATOM 593 C C . ARG A 1 77 ? -7.201 6.340 -17.464 1.00 84.44 77 ARG A C 1
ATOM 595 O O . ARG A 1 77 ? -8.054 6.903 -18.156 1.00 84.44 77 ARG A O 1
ATOM 602 N N . PRO A 1 78 ? -5.879 6.413 -17.712 1.00 80.88 78 PRO A N 1
ATOM 603 C CA . PRO A 1 78 ? -5.331 7.315 -18.711 1.00 80.88 78 PRO A CA 1
ATOM 604 C C . PRO A 1 78 ? -5.938 7.024 -20.083 1.00 80.88 78 PRO A C 1
ATOM 606 O O . PRO A 1 78 ? -6.139 5.868 -20.452 1.00 80.88 78 PRO A O 1
ATOM 609 N N . ASN A 1 79 ? -6.256 8.087 -20.814 1.00 81.94 79 ASN A N 1
ATOM 610 C CA . ASN A 1 79 ? -6.728 8.033 -22.195 1.00 81.94 79 ASN A CA 1
ATOM 611 C C . ASN A 1 79 ? -5.789 8.768 -23.166 1.00 81.94 79 ASN A C 1
ATOM 613 O O . ASN A 1 79 ? -6.022 8.744 -24.374 1.00 81.94 79 ASN A O 1
ATOM 617 N N . SER A 1 80 ? -4.723 9.386 -22.649 1.00 80.38 80 SER A N 1
ATOM 618 C CA . SER A 1 80 ? -3.690 10.063 -23.426 1.00 80.38 80 SER A CA 1
ATOM 619 C C . SER A 1 80 ? -2.345 10.061 -22.684 1.00 80.38 80 SER A C 1
ATOM 621 O O . SER A 1 80 ? -2.286 9.814 -21.476 1.00 80.38 80 SER A O 1
ATOM 623 N N . ILE A 1 81 ? -1.253 10.326 -23.407 1.00 78.69 81 ILE A N 1
ATOM 624 C CA . ILE A 1 81 ? 0.101 10.422 -22.830 1.00 78.69 81 ILE A CA 1
ATOM 625 C C . ILE A 1 81 ? 0.201 11.650 -21.931 1.00 78.69 81 ILE A C 1
ATOM 627 O O . ILE A 1 81 ? 0.798 11.591 -20.866 1.00 78.69 81 ILE A O 1
ATOM 631 N N . GLU A 1 82 ? -0.428 12.750 -22.335 1.00 83.38 82 GLU A N 1
ATOM 632 C CA . GLU A 1 82 ? -0.397 14.020 -21.615 1.00 83.38 82 GLU A CA 1
ATOM 633 C C . GLU A 1 82 ? -0.965 13.863 -20.201 1.00 83.38 82 GLU A C 1
ATOM 635 O O . GLU A 1 82 ? -0.453 14.472 -19.267 1.00 83.38 82 GLU A O 1
ATOM 640 N N . GLN A 1 83 ? -1.973 13.000 -20.016 1.00 86.12 83 GLN A N 1
ATOM 641 C CA . GLN A 1 83 ? -2.486 12.657 -18.688 1.00 86.12 83 GLN A CA 1
ATOM 642 C C . GLN A 1 83 ? -1.469 11.881 -17.845 1.00 86.12 83 GLN A C 1
ATOM 644 O O . GLN A 1 83 ? -1.377 12.109 -16.639 1.00 86.12 83 GLN A O 1
ATOM 649 N N . VAL A 1 84 ? -0.708 10.972 -18.461 1.00 85.31 84 VAL A N 1
ATOM 650 C CA . VAL A 1 84 ? 0.356 10.217 -17.784 1.00 85.31 84 VAL A CA 1
ATOM 651 C C . VAL A 1 84 ? 1.507 11.146 -17.400 1.00 85.31 84 VAL A C 1
ATOM 653 O O . VAL A 1 84 ? 1.960 11.102 -16.259 1.00 85.31 84 VAL A O 1
ATOM 656 N N . ASP A 1 85 ? 1.932 12.025 -18.307 1.00 83.44 85 ASP A N 1
ATOM 657 C CA . ASP A 1 85 ? 2.971 13.018 -18.036 1.00 83.44 85 ASP A CA 1
ATOM 658 C C . ASP A 1 85 ? 2.516 13.998 -16.947 1.00 83.44 85 ASP A C 1
ATOM 660 O O . ASP A 1 85 ? 3.247 14.231 -15.990 1.00 83.44 85 ASP A O 1
ATOM 664 N N . GLN A 1 86 ? 1.283 14.509 -17.009 1.00 87.06 86 GLN A N 1
ATOM 665 C CA . GLN A 1 86 ? 0.740 15.387 -15.969 1.00 87.06 86 GLN A CA 1
ATOM 666 C C . GLN A 1 86 ? 0.668 14.685 -14.607 1.00 87.06 86 GLN A C 1
ATOM 668 O O . GLN A 1 86 ? 1.005 15.289 -13.584 1.00 87.06 86 GLN A O 1
ATOM 673 N N . PHE A 1 87 ? 0.247 13.418 -14.579 1.00 89.31 87 PHE A N 1
ATOM 674 C CA . PHE A 1 87 ? 0.243 12.611 -13.361 1.00 89.31 87 PHE A CA 1
ATOM 675 C C . PHE A 1 87 ? 1.661 12.470 -12.800 1.00 89.31 87 PHE A C 1
ATOM 677 O O . PHE A 1 87 ? 1.883 12.691 -11.610 1.00 89.31 87 PHE A O 1
ATOM 684 N N . ALA A 1 88 ? 2.631 12.159 -13.657 1.00 86.00 88 ALA A N 1
ATOM 685 C CA . ALA A 1 88 ? 4.019 11.996 -13.265 1.00 86.00 88 ALA A CA 1
ATOM 686 C C . ALA A 1 88 ? 4.643 13.293 -12.726 1.00 86.00 88 ALA A C 1
ATOM 688 O O . ALA A 1 88 ? 5.295 13.280 -11.682 1.00 86.00 88 ALA A O 1
ATOM 689 N N . GLU A 1 89 ? 4.401 14.423 -13.388 1.00 84.44 89 GLU A N 1
ATOM 690 C CA . GLU A 1 89 ? 4.825 15.747 -12.922 1.00 84.44 89 GLU A CA 1
ATOM 691 C C . GLU A 1 89 ? 4.206 16.090 -11.563 1.00 84.44 89 GLU A C 1
ATOM 693 O O . GLU A 1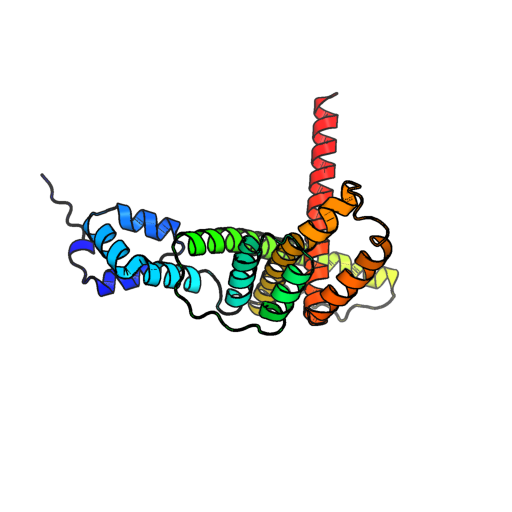 89 ? 4.892 16.568 -10.661 1.00 84.44 89 GLU A O 1
ATOM 698 N N . THR A 1 90 ? 2.917 15.794 -11.388 1.00 86.50 90 THR A N 1
ATOM 699 C CA . THR A 1 90 ? 2.192 16.100 -10.149 1.00 86.50 90 THR A CA 1
ATOM 700 C C . THR A 1 90 ? 2.670 15.237 -8.989 1.00 86.50 90 THR A C 1
ATOM 702 O O . THR A 1 90 ? 2.809 15.743 -7.883 1.00 86.50 90 THR A O 1
ATOM 705 N N . HIS A 1 91 ? 2.927 13.949 -9.221 1.00 86.75 91 HIS A N 1
ATOM 706 C CA . HIS A 1 91 ? 3.102 12.996 -8.130 1.00 86.75 91 HIS A CA 1
ATOM 707 C C . HIS A 1 91 ? 4.527 12.468 -7.943 1.00 86.75 91 HIS A C 1
ATOM 709 O O . HIS A 1 91 ? 4.919 12.197 -6.810 1.00 86.75 91 HIS A O 1
ATOM 715 N N . PHE A 1 92 ? 5.321 12.311 -9.008 1.00 83.50 92 PHE A N 1
ATOM 716 C CA . PHE A 1 92 ? 6.705 11.843 -8.868 1.00 83.50 92 PHE A CA 1
ATOM 717 C C . PHE A 1 92 ? 7.670 12.987 -8.568 1.00 83.50 92 PHE A C 1
ATOM 719 O O . PHE A 1 92 ? 8.576 12.799 -7.754 1.00 83.50 92 PHE A O 1
ATOM 726 N N . ARG A 1 93 ? 7.468 14.169 -9.177 1.00 76.69 93 ARG A N 1
ATOM 727 C CA . ARG A 1 93 ? 8.308 15.348 -8.898 1.00 76.69 93 ARG A CA 1
ATOM 728 C C . ARG A 1 93 ? 7.925 16.051 -7.600 1.00 76.69 93 ARG A C 1
ATOM 730 O O . ARG A 1 93 ? 8.814 16.435 -6.848 1.00 76.69 93 ARG A O 1
ATOM 737 N N . ASN A 1 94 ? 6.628 16.153 -7.308 1.00 73.62 94 ASN A N 1
ATOM 738 C CA . ASN A 1 94 ? 6.114 16.759 -6.079 1.00 73.62 94 ASN A CA 1
ATOM 739 C C . ASN A 1 94 ? 5.497 15.682 -5.176 1.00 73.62 94 ASN A C 1
ATOM 741 O O . ASN A 1 94 ? 4.284 15.491 -5.141 1.00 73.62 94 ASN A O 1
ATOM 745 N N . ARG A 1 95 ? 6.344 14.957 -4.433 1.00 70.62 95 ARG A N 1
ATOM 746 C CA . ARG A 1 95 ? 5.907 13.944 -3.452 1.00 70.62 95 ARG A CA 1
ATOM 747 C C . ARG A 1 95 ? 5.365 14.595 -2.181 1.00 70.62 95 ARG A C 1
ATOM 749 O O . ARG A 1 95 ? 5.946 14.466 -1.106 1.00 70.62 95 ARG A O 1
ATOM 756 N N . GLU A 1 96 ? 4.280 15.347 -2.305 1.00 67.44 96 GLU A N 1
ATOM 757 C CA . GLU A 1 96 ? 3.634 15.941 -1.141 1.00 67.44 96 GLU A CA 1
ATOM 758 C C . GLU A 1 96 ? 2.980 14.856 -0.281 1.00 67.44 96 GLU A C 1
ATOM 760 O O . GLU A 1 96 ? 2.277 13.968 -0.771 1.00 67.44 96 GLU A O 1
ATOM 765 N N . ALA A 1 97 ? 3.214 14.933 1.030 1.00 64.75 97 ALA A N 1
ATOM 766 C CA . ALA A 1 97 ? 2.537 14.078 1.989 1.00 64.75 97 ALA A CA 1
ATOM 767 C C . ALA A 1 97 ? 1.045 14.436 2.003 1.00 64.75 97 ALA A C 1
ATOM 769 O O . ALA A 1 97 ? 0.655 15.526 2.422 1.00 64.75 97 ALA A O 1
ATOM 770 N N . ASN A 1 98 ? 0.202 13.516 1.536 1.00 69.56 98 ASN A N 1
ATOM 771 C CA . ASN A 1 98 ? -1.237 13.729 1.516 1.00 69.56 98 ASN A CA 1
ATOM 772 C C . ASN A 1 98 ? -1.797 13.592 2.941 1.00 69.56 98 ASN A C 1
ATOM 774 O O . ASN A 1 98 ? -1.838 12.496 3.496 1.00 69.56 98 ASN A O 1
ATOM 778 N N . SER A 1 99 ? -2.213 14.710 3.538 1.00 70.56 99 SER A N 1
ATOM 779 C CA . SER A 1 99 ? -2.748 14.774 4.907 1.00 70.56 99 SER A CA 1
ATOM 780 C C . SER A 1 99 ? -4.270 14.606 4.981 1.00 70.56 99 SER A C 1
ATOM 782 O O . SER A 1 99 ? -4.880 14.849 6.025 1.00 70.56 99 SER A O 1
ATOM 784 N N . ARG A 1 100 ? -4.917 14.211 3.877 1.00 87.81 100 ARG A N 1
ATOM 785 C CA . ARG A 1 100 ? -6.375 14.075 3.833 1.00 87.81 100 ARG A CA 1
ATOM 786 C C . ARG A 1 100 ? -6.867 12.832 4.573 1.00 87.81 100 ARG A C 1
ATOM 788 O O . ARG A 1 100 ? -6.202 11.800 4.618 1.00 87.81 100 ARG A O 1
ATOM 795 N N . LEU A 1 101 ? -8.098 12.919 5.072 1.00 91.38 101 LEU A N 1
ATOM 796 C CA . LEU A 1 101 ? -8.801 11.777 5.652 1.00 91.38 101 LEU A CA 1
ATOM 797 C C . LEU A 1 101 ? -9.080 10.699 4.597 1.00 91.38 101 LEU A C 1
ATOM 799 O O . LEU A 1 101 ? -9.457 11.001 3.464 1.00 91.38 101 LEU A O 1
ATOM 803 N N . ILE A 1 102 ? -8.954 9.444 5.016 1.00 93.19 102 ILE A N 1
ATOM 804 C CA . ILE A 1 102 ? -9.149 8.254 4.191 1.00 93.19 102 ILE A CA 1
ATOM 805 C C . ILE A 1 102 ? -10.601 7.784 4.315 1.00 93.19 102 ILE A C 1
ATOM 807 O O . ILE A 1 102 ? -11.119 7.524 5.407 1.00 93.19 102 ILE A O 1
ATOM 811 N N . THR A 1 103 ? -11.291 7.660 3.183 1.00 93.31 103 THR A N 1
ATOM 812 C CA . THR A 1 103 ? -12.622 7.044 3.135 1.00 93.31 103 THR A CA 1
ATOM 813 C C . THR A 1 103 ? -12.528 5.521 3.256 1.00 93.31 103 THR A C 1
ATOM 815 O O . THR A 1 103 ? -11.499 4.914 2.984 1.00 93.31 103 THR A O 1
ATOM 818 N N . LEU A 1 104 ? -13.635 4.851 3.596 1.00 91.50 104 LEU A N 1
ATOM 819 C CA . LEU A 1 104 ? -13.652 3.383 3.716 1.00 91.50 104 LEU A CA 1
AT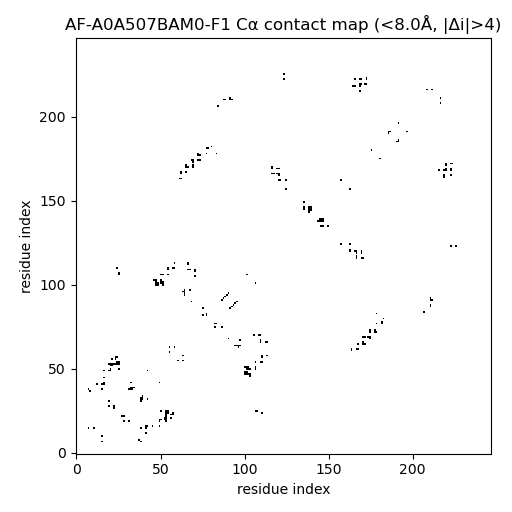OM 820 C C . LEU A 1 104 ? -13.234 2.666 2.429 1.00 91.50 104 LEU A C 1
ATOM 822 O O . LEU A 1 104 ? -12.528 1.666 2.486 1.00 91.50 104 LEU A O 1
ATOM 826 N N . ALA A 1 105 ? -13.683 3.166 1.276 1.00 92.75 105 ALA A N 1
ATOM 827 C CA . ALA A 1 105 ? -13.344 2.571 -0.011 1.00 92.75 105 ALA A CA 1
ATOM 828 C C . ALA A 1 105 ? -11.844 2.696 -0.308 1.00 92.75 105 ALA A C 1
ATOM 830 O O . ALA A 1 105 ? -11.235 1.738 -0.775 1.00 92.75 105 ALA A O 1
ATOM 831 N N . GLU A 1 106 ? -11.257 3.852 0.007 1.00 94.88 106 GLU A N 1
ATOM 832 C CA . GLU A 1 106 ? -9.821 4.096 -0.135 1.00 94.88 106 GLU A CA 1
ATOM 833 C C . GLU A 1 106 ? -9.013 3.221 0.812 1.00 94.88 106 GLU A C 1
ATOM 835 O O . GLU A 1 106 ? -8.123 2.517 0.352 1.00 94.88 106 GLU A O 1
ATOM 840 N N . GLY A 1 107 ? -9.374 3.185 2.097 1.00 94.12 107 GLY A N 1
ATOM 841 C CA . GLY A 1 107 ? -8.667 2.384 3.092 1.00 94.12 107 GLY A CA 1
ATOM 842 C C . GLY A 1 107 ? -8.644 0.901 2.726 1.00 94.12 107 GLY A C 1
ATOM 843 O O . GLY A 1 107 ? -7.581 0.295 2.690 1.00 94.12 107 GLY A O 1
ATOM 844 N N . MET A 1 108 ? -9.787 0.328 2.327 1.00 93.56 108 MET A N 1
ATOM 845 C CA . MET A 1 108 ? -9.843 -1.074 1.878 1.00 93.56 108 MET A CA 1
ATOM 846 C C . MET A 1 108 ? -9.050 -1.327 0.586 1.00 93.56 108 MET A C 1
ATOM 848 O O . MET A 1 108 ? -8.610 -2.448 0.323 1.00 93.56 108 MET A O 1
ATOM 852 N N . ALA A 1 109 ? -8.928 -0.327 -0.288 1.00 93.88 109 ALA A N 1
ATOM 853 C CA . ALA A 1 109 ? -8.118 -0.439 -1.495 1.00 93.88 109 ALA A CA 1
ATOM 854 C C . ALA A 1 109 ? -6.618 -0.374 -1.164 1.00 93.88 109 ALA A C 1
ATOM 856 O O . ALA A 1 109 ? -5.849 -1.158 -1.715 1.00 93.88 109 ALA A O 1
ATOM 857 N N . MET A 1 110 ? -6.223 0.503 -0.238 1.00 95.00 110 MET A N 1
ATOM 858 C CA . MET A 1 110 ? -4.848 0.627 0.247 1.00 95.00 110 MET A CA 1
ATOM 859 C C . MET A 1 110 ? -4.406 -0.626 1.007 1.00 95.00 110 MET A C 1
ATOM 861 O O . MET A 1 110 ? -3.366 -1.175 0.671 1.00 95.00 110 MET A O 1
ATOM 865 N N . GLU A 1 111 ? -5.210 -1.150 1.936 1.00 93.38 111 GLU A N 1
ATOM 866 C CA . GLU A 1 111 ? -4.875 -2.374 2.684 1.00 93.38 111 GLU A CA 1
ATOM 867 C C . GLU A 1 111 ? -4.671 -3.583 1.773 1.00 93.38 111 GLU A C 1
ATOM 869 O O . GLU A 1 111 ? -3.693 -4.309 1.915 1.00 93.38 111 GLU A O 1
ATOM 874 N N . ARG A 1 112 ? -5.556 -3.793 0.789 1.00 93.25 112 ARG A N 1
ATOM 875 C CA . ARG A 1 112 ? -5.401 -4.914 -0.153 1.00 93.25 112 ARG A CA 1
ATOM 876 C C . ARG A 1 112 ? -4.101 -4.832 -0.943 1.00 93.25 112 ARG A C 1
ATOM 878 O O . ARG A 1 112 ? -3.481 -5.862 -1.192 1.00 93.25 112 ARG A O 1
ATOM 885 N N . ARG A 1 113 ? -3.704 -3.626 -1.348 1.00 93.75 113 ARG A N 1
ATOM 886 C CA . ARG A 1 113 ? -2.429 -3.402 -2.038 1.00 93.75 113 ARG A CA 1
ATOM 887 C C . ARG A 1 113 ? -1.258 -3.612 -1.109 1.00 93.75 113 ARG A C 1
ATOM 889 O O . ARG A 1 113 ? -0.333 -4.329 -1.469 1.00 93.75 113 ARG A O 1
ATOM 896 N N . HIS A 1 114 ? -1.330 -3.038 0.086 1.00 95.69 114 HIS A N 1
ATOM 897 C CA . HIS A 1 114 ? -0.268 -3.171 1.061 1.00 95.69 114 HIS A CA 1
ATOM 898 C C . HIS A 1 114 ? -0.034 -4.634 1.430 1.00 95.69 114 HIS A C 1
ATOM 900 O O . HIS A 1 114 ? 1.105 -5.066 1.416 1.00 95.69 114 HIS A O 1
ATOM 906 N N . ALA A 1 115 ? -1.089 -5.431 1.615 1.00 93.94 115 ALA A N 1
ATOM 907 C CA . ALA A 1 115 ? -0.962 -6.866 1.853 1.00 93.94 115 ALA A CA 1
ATOM 908 C C . ALA A 1 115 ? -0.228 -7.600 0.713 1.00 93.94 115 ALA A C 1
ATOM 910 O O . ALA A 1 115 ? 0.588 -8.483 0.972 1.00 93.94 115 ALA A O 1
ATOM 911 N N . ALA A 1 116 ? -0.485 -7.233 -0.548 1.00 93.88 116 ALA A N 1
ATOM 912 C CA . ALA A 1 116 ? 0.241 -7.795 -1.687 1.00 93.88 116 ALA A CA 1
ATOM 913 C C . ALA A 1 116 ? 1.711 -7.343 -1.702 1.00 93.88 116 ALA A C 1
ATOM 915 O O . ALA A 1 116 ? 2.601 -8.166 -1.906 1.00 93.88 116 ALA A O 1
ATOM 916 N N . VAL A 1 117 ? 1.966 -6.058 -1.449 1.00 95.00 117 VAL A N 1
ATOM 917 C CA . VAL A 1 117 ? 3.318 -5.496 -1.344 1.00 95.00 117 VAL A CA 1
ATOM 918 C C . VAL A 1 117 ? 4.102 -6.172 -0.223 1.00 95.00 117 VAL A C 1
ATOM 920 O O . VAL A 1 117 ? 5.205 -6.635 -0.468 1.00 95.00 117 VAL A O 1
ATOM 923 N N . GLU A 1 118 ? 3.529 -6.308 0.969 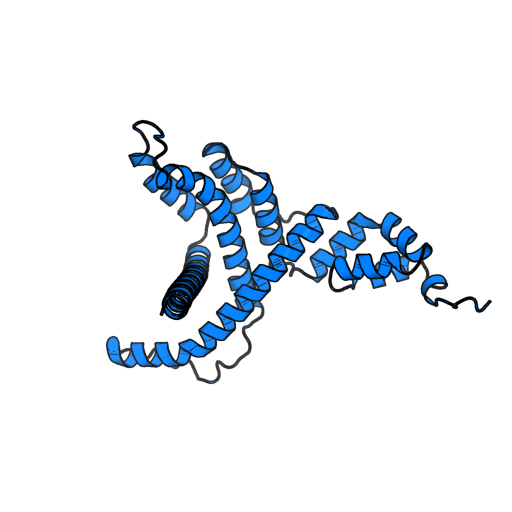1.00 94.44 118 GLU A N 1
ATOM 924 C CA . GLU A 1 118 ? 4.141 -6.991 2.112 1.00 94.44 118 GLU A CA 1
ATOM 925 C C . GLU A 1 118 ? 4.463 -8.451 1.793 1.00 94.44 118 GLU A C 1
ATOM 927 O O . GLU A 1 118 ? 5.571 -8.914 2.062 1.00 94.44 118 GLU A O 1
ATOM 932 N N . TYR A 1 119 ? 3.539 -9.166 1.141 1.00 93.38 119 TYR A N 1
ATOM 933 C CA . TYR A 1 119 ? 3.789 -10.532 0.688 1.00 93.38 119 TYR A CA 1
ATOM 934 C C . TYR A 1 119 ? 4.988 -10.611 -0.267 1.00 93.38 119 TYR A C 1
ATOM 936 O O . TYR A 1 119 ? 5.882 -11.439 -0.072 1.00 93.38 119 TYR A O 1
ATOM 944 N N . PHE A 1 120 ? 5.025 -9.763 -1.300 1.00 91.12 120 PHE A N 1
ATOM 945 C CA . PHE A 1 120 ? 6.105 -9.788 -2.285 1.00 91.12 120 PHE A CA 1
ATOM 946 C C . PHE A 1 120 ? 7.431 -9.307 -1.712 1.00 91.12 120 PHE A C 1
ATOM 948 O O . PHE A 1 120 ? 8.453 -9.908 -2.031 1.00 91.12 120 PHE A O 1
ATOM 955 N N . THR A 1 121 ? 7.415 -8.302 -0.839 1.00 91.50 121 THR A N 1
ATOM 956 C CA . THR A 1 121 ? 8.588 -7.856 -0.092 1.00 91.50 121 THR A CA 1
ATOM 957 C C . THR A 1 121 ? 9.138 -9.007 0.730 1.00 91.50 121 THR A C 1
ATOM 959 O O . THR A 1 121 ? 10.249 -9.443 0.461 1.00 91.50 121 THR A O 1
ATOM 962 N N . ALA A 1 122 ? 8.347 -9.594 1.634 1.00 89.62 122 ALA A N 1
ATOM 963 C CA . ALA A 1 122 ? 8.799 -10.691 2.488 1.00 89.62 122 ALA A CA 1
ATOM 964 C C . ALA A 1 122 ? 9.339 -11.886 1.686 1.00 89.62 122 ALA A C 1
ATOM 966 O O . ALA A 1 122 ? 10.358 -12.478 2.049 1.00 89.62 122 ALA A O 1
ATOM 967 N N . LYS A 1 123 ? 8.683 -12.232 0.572 1.00 87.44 123 LYS A N 1
ATOM 968 C CA . LYS A 1 123 ? 9.121 -13.336 -0.283 1.00 87.44 123 LYS A CA 1
ATOM 969 C C . LYS A 1 123 ? 10.407 -13.008 -1.048 1.00 87.44 123 LYS A C 1
ATOM 971 O O . LYS A 1 123 ? 11.331 -13.810 -1.023 1.00 87.44 123 LYS A O 1
ATOM 976 N N . CYS A 1 124 ? 10.500 -11.822 -1.652 1.00 84.06 124 CYS A N 1
ATOM 977 C CA . CYS A 1 124 ? 11.714 -11.350 -2.323 1.00 84.06 124 CYS A CA 1
ATOM 978 C C . CYS A 1 124 ? 12.904 -11.319 -1.356 1.00 84.06 124 CYS A C 1
ATOM 980 O O . CYS A 1 124 ? 14.006 -11.721 -1.718 1.00 84.06 124 CYS A O 1
ATOM 982 N N . SER A 1 125 ? 12.676 -10.888 -0.116 1.00 82.75 125 SER A N 1
ATOM 983 C CA . SER A 1 125 ? 13.677 -10.867 0.950 1.00 82.75 125 SER A CA 1
ATOM 984 C C . SER A 1 125 ? 14.180 -12.263 1.303 1.00 82.75 125 SER A C 1
ATOM 986 O O . SER A 1 125 ? 15.387 -12.478 1.386 1.00 82.75 125 SER A O 1
ATOM 988 N N . ASN A 1 126 ? 13.264 -13.215 1.489 1.00 83.56 126 ASN A N 1
ATOM 989 C CA . ASN A 1 126 ? 13.604 -14.600 1.806 1.00 83.56 126 ASN A CA 1
ATOM 990 C C . ASN A 1 126 ? 14.372 -15.261 0.652 1.00 83.56 126 ASN A C 1
ATOM 992 O O . ASN A 1 126 ? 15.437 -15.840 0.857 1.00 83.56 126 ASN A O 1
ATOM 996 N N . ASP A 1 127 ? 13.890 -15.093 -0.577 1.00 80.44 127 ASP A N 1
ATOM 997 C CA . ASP A 1 127 ? 14.538 -15.650 -1.760 1.00 80.44 127 ASP A CA 1
ATOM 998 C C . ASP A 1 127 ? 15.938 -15.037 -1.941 1.00 80.44 127 ASP A C 1
ATOM 1000 O O . ASP A 1 127 ? 16.917 -15.762 -2.114 1.00 80.44 127 ASP A O 1
ATOM 1004 N N . ALA A 1 128 ? 16.088 -13.716 -1.788 1.00 74.38 128 ALA A N 1
ATOM 1005 C CA . ALA A 1 128 ? 17.397 -13.064 -1.827 1.00 74.38 128 ALA A CA 1
ATOM 1006 C C . ALA A 1 128 ? 18.371 -13.649 -0.786 1.00 74.38 128 ALA A C 1
ATOM 1008 O O . ALA A 1 128 ? 19.528 -13.908 -1.117 1.00 74.38 128 ALA A O 1
ATOM 1009 N N . GLN A 1 129 ? 17.912 -13.925 0.440 1.00 70.75 129 GLN A N 1
ATOM 1010 C CA . GLN A 1 129 ? 18.727 -14.584 1.468 1.00 70.75 129 GLN A CA 1
ATOM 1011 C C . GLN A 1 129 ? 19.151 -16.004 1.067 1.00 70.75 129 GLN A C 1
ATOM 1013 O O . GLN A 1 129 ? 20.283 -16.401 1.343 1.00 70.75 129 GLN A O 1
ATOM 1018 N N . GLN A 1 130 ? 18.287 -16.760 0.386 1.00 69.38 130 GLN A N 1
ATOM 1019 C CA . GLN A 1 130 ? 18.603 -18.111 -0.088 1.00 69.38 130 GLN A CA 1
ATOM 1020 C C . GLN A 1 130 ? 19.607 -18.114 -1.250 1.00 69.38 130 GLN A C 1
ATOM 1022 O O . GLN A 1 130 ? 20.464 -18.998 -1.318 1.00 69.38 130 GLN A O 1
ATOM 1027 N N . TYR A 1 131 ? 19.539 -17.127 -2.149 1.00 62.75 131 TYR A N 1
ATOM 1028 C CA . TYR A 1 131 ? 20.393 -17.058 -3.343 1.00 62.75 131 TYR A CA 1
ATOM 1029 C C . TYR A 1 131 ? 21.710 -16.294 -3.134 1.00 62.75 131 TYR A C 1
ATOM 1031 O O . TYR A 1 131 ? 22.667 -16.528 -3.876 1.00 62.75 131 TYR A O 1
ATOM 1039 N N . LEU A 1 132 ? 21.815 -15.431 -2.116 1.00 60.66 132 LEU A N 1
ATOM 1040 C CA . LEU A 1 132 ? 23.044 -14.694 -1.777 1.00 60.66 132 LEU A CA 1
ATOM 1041 C C . LEU A 1 132 ? 24.287 -15.602 -1.623 1.00 60.66 132 LEU A C 1
ATOM 1043 O O . LEU A 1 132 ? 25.321 -15.293 -2.223 1.00 60.66 132 LEU A O 1
ATOM 1047 N N . PRO A 1 133 ? 24.220 -16.752 -0.917 1.00 57.97 133 PRO A N 1
ATOM 1048 C CA . PRO A 1 133 ? 25.343 -17.687 -0.821 1.00 57.97 133 PRO A CA 1
ATOM 1049 C C . PRO A 1 133 ? 25.760 -18.307 -2.162 1.00 57.97 133 PRO A C 1
ATOM 1051 O O . PRO A 1 133 ? 26.922 -18.668 -2.340 1.00 57.97 133 PRO A O 1
ATOM 1054 N N . PHE A 1 134 ? 24.825 -18.459 -3.103 1.00 55.53 134 PHE A N 1
ATOM 1055 C CA . PHE A 1 134 ? 25.085 -19.031 -4.426 1.00 55.53 134 PHE A CA 1
ATOM 1056 C C . PHE A 1 134 ? 25.708 -18.001 -5.378 1.00 55.53 134 PHE A C 1
ATOM 1058 O O . PHE A 1 134 ? 26.693 -18.298 -6.054 1.00 55.53 134 PHE A O 1
ATOM 1065 N N . LEU A 1 135 ? 25.203 -16.765 -5.369 1.00 48.34 135 LEU A N 1
ATOM 1066 C CA . LEU A 1 135 ? 25.758 -15.656 -6.151 1.00 48.34 135 LEU A CA 1
ATOM 1067 C C . LEU A 1 135 ? 27.179 -15.278 -5.711 1.00 48.34 135 LEU A C 1
ATOM 1069 O O . LEU A 1 135 ? 28.020 -14.978 -6.560 1.00 48.34 135 LEU A O 1
ATOM 1073 N N . GLY A 1 136 ? 27.469 -15.356 -4.407 1.00 53.91 136 GLY A N 1
ATOM 1074 C CA . GLY A 1 136 ? 28.825 -15.171 -3.884 1.00 53.91 136 GLY A CA 1
ATOM 1075 C C . GLY A 1 136 ? 29.827 -16.162 -4.490 1.00 53.91 136 GLY A C 1
ATOM 1076 O O . GLY A 1 136 ? 30.893 -15.752 -4.945 1.00 53.91 136 GLY A O 1
ATOM 1077 N N . LYS A 1 137 ? 29.441 -17.441 -4.600 1.00 53.81 137 LYS A N 1
ATOM 1078 C CA . LYS A 1 137 ? 30.269 -18.495 -5.213 1.00 53.81 137 LYS A CA 1
ATOM 1079 C C . LYS A 1 137 ? 30.453 -18.299 -6.719 1.00 53.81 137 LYS A C 1
ATOM 1081 O O . LYS A 1 137 ? 31.575 -18.359 -7.210 1.00 53.81 137 LYS A O 1
ATOM 1086 N N . LEU A 1 138 ? 29.376 -17.992 -7.449 1.00 49.75 138 LEU A N 1
ATOM 1087 C CA . LEU A 1 138 ? 29.443 -17.765 -8.899 1.00 49.75 138 LEU A CA 1
ATOM 1088 C C . LEU A 1 138 ? 30.356 -16.593 -9.277 1.00 49.75 138 LEU A C 1
ATOM 1090 O O . LEU A 1 138 ? 31.049 -16.658 -10.292 1.00 49.75 138 LEU A O 1
ATOM 1094 N N . SER A 1 139 ? 30.368 -15.528 -8.474 1.00 51.31 139 SER A N 1
ATOM 1095 C CA . SER A 1 139 ? 31.253 -14.386 -8.705 1.00 51.31 139 SER A CA 1
ATOM 1096 C C . SER A 1 139 ? 32.727 -14.713 -8.493 1.00 51.31 139 SER A C 1
ATOM 1098 O O . SER A 1 139 ? 33.566 -14.268 -9.280 1.00 51.31 139 SER A O 1
ATOM 1100 N N . GLU A 1 140 ? 33.047 -15.456 -7.433 1.00 55.25 140 GLU A N 1
ATOM 1101 C CA . GLU A 1 140 ? 34.419 -15.891 -7.162 1.00 55.25 140 GLU A CA 1
ATOM 1102 C C . GLU A 1 140 ? 34.946 -16.772 -8.299 1.00 55.25 140 GLU A C 1
ATOM 1104 O O . GLU A 1 140 ? 36.074 -16.580 -8.752 1.00 55.25 140 GLU A O 1
ATOM 1109 N N . GLU A 1 141 ? 34.098 -17.662 -8.820 1.00 55.97 141 GLU A N 1
ATOM 1110 C CA . GLU A 1 141 ? 34.436 -18.571 -9.918 1.00 55.97 141 GLU A CA 1
ATOM 1111 C C . GLU A 1 141 ? 34.571 -17.867 -11.281 1.00 55.97 141 GLU A C 1
ATOM 1113 O O . GLU A 1 141 ? 35.481 -18.192 -12.042 1.00 55.97 141 GLU A O 1
ATOM 1118 N N . HIS A 1 142 ? 33.704 -16.898 -11.609 1.00 51.88 142 HIS A N 1
ATOM 1119 C CA . HIS A 1 142 ? 33.656 -16.307 -12.958 1.00 51.88 142 HIS A CA 1
ATOM 1120 C C . HIS A 1 142 ? 34.433 -14.998 -13.118 1.00 51.88 142 HIS A C 1
ATOM 1122 O O . HIS A 1 142 ? 34.914 -14.707 -14.213 1.00 51.88 142 HIS A O 1
ATOM 1128 N N . TYR A 1 143 ? 34.557 -14.190 -12.064 1.00 49.78 143 TYR A N 1
ATOM 1129 C CA . TYR A 1 143 ? 35.140 -12.848 -12.170 1.00 49.78 143 TYR A CA 1
ATOM 1130 C C . TYR A 1 143 ? 36.456 -12.689 -11.406 1.00 49.78 143 TYR A C 1
ATOM 1132 O O . TYR A 1 143 ? 37.055 -11.613 -11.464 1.00 49.78 143 TYR A O 1
ATOM 1140 N N . GLY A 1 144 ? 36.915 -13.726 -10.688 1.00 47.19 144 GLY A N 1
ATOM 1141 C CA . GLY A 1 144 ? 38.160 -13.697 -9.907 1.00 47.19 144 GLY A CA 1
ATOM 1142 C C . GLY A 1 144 ? 38.190 -12.597 -8.839 1.00 47.19 144 GLY A C 1
ATOM 1143 O O . GLY A 1 144 ? 39.252 -12.253 -8.321 1.00 47.19 144 GLY A O 1
ATOM 1144 N N . ARG A 1 145 ? 37.030 -12.007 -8.537 1.00 49.31 145 ARG A N 1
ATOM 1145 C CA . ARG A 1 145 ? 36.836 -11.044 -7.463 1.00 49.31 145 ARG A CA 1
ATOM 1146 C C . ARG A 1 145 ? 36.061 -11.761 -6.379 1.00 49.31 145 ARG A C 1
ATOM 1148 O O . ARG A 1 145 ? 34.913 -12.148 -6.608 1.00 49.31 145 ARG A O 1
ATOM 1155 N N . SER A 1 146 ? 36.665 -11.880 -5.201 1.00 45.25 146 SER A N 1
ATOM 1156 C CA . SER A 1 146 ? 35.850 -12.016 -4.006 1.00 45.25 146 SER A CA 1
ATOM 1157 C C . SER A 1 146 ? 34.980 -10.764 -3.942 1.00 45.25 146 SER A C 1
ATOM 1159 O O . SER A 1 146 ? 35.481 -9.633 -3.939 1.00 45.25 146 SER A O 1
ATOM 1161 N N . PHE A 1 147 ? 33.657 -10.942 -3.957 1.00 44.78 147 PHE A N 1
ATOM 1162 C CA . PHE A 1 147 ? 32.821 -9.898 -3.377 1.00 44.78 147 PHE A CA 1
ATOM 1163 C C . PHE A 1 147 ? 33.363 -9.669 -1.962 1.00 44.78 147 PHE A C 1
ATOM 1165 O O . PHE A 1 147 ? 33.752 -10.655 -1.326 1.00 44.78 147 PHE A O 1
ATOM 1172 N N . PRO A 1 148 ? 33.471 -8.411 -1.486 1.00 47.84 148 PRO A N 1
ATOM 1173 C CA . PRO A 1 148 ? 33.912 -8.152 -0.119 1.00 47.84 148 PRO A CA 1
ATOM 1174 C C . PRO A 1 148 ? 33.127 -9.099 0.765 1.00 47.84 148 PRO A C 1
ATOM 1176 O O . PRO A 1 148 ? 31.904 -9.071 0.631 1.00 47.84 148 PRO A O 1
ATOM 1179 N N . GLU A 1 149 ? 33.830 -9.973 1.511 1.00 43.44 149 GLU A N 1
ATOM 1180 C CA . GLU A 1 149 ? 33.239 -11.068 2.285 1.00 43.44 149 GLU A CA 1
ATOM 1181 C C . GLU A 1 149 ? 31.884 -10.588 2.776 1.00 43.44 149 GLU A C 1
ATOM 1183 O O . GLU A 1 149 ? 31.815 -9.732 3.668 1.00 43.44 149 GLU A O 1
ATOM 1188 N N . TYR A 1 150 ? 30.810 -11.050 2.123 1.00 43.31 150 TYR A N 1
ATOM 1189 C CA . TYR A 1 150 ? 29.475 -10.858 2.651 1.00 43.31 150 TYR A CA 1
ATOM 1190 C C . TYR A 1 150 ? 29.529 -11.736 3.875 1.00 43.31 150 TYR A C 1
ATOM 1192 O O . TYR A 1 150 ? 29.327 -12.946 3.782 1.00 43.31 150 TYR A O 1
ATOM 1200 N N . LYS A 1 151 ? 29.999 -11.145 4.984 1.00 39.22 151 LYS A N 1
ATOM 1201 C CA . LYS A 1 151 ? 30.201 -11.834 6.242 1.00 39.22 151 LYS A CA 1
ATOM 1202 C C . LYS A 1 151 ? 28.913 -12.587 6.420 1.00 39.22 151 LYS A C 1
ATOM 1204 O O . LYS A 1 151 ? 27.862 -11.966 6.501 1.00 39.22 151 LYS A O 1
ATOM 1209 N N . THR A 1 152 ? 28.985 -13.904 6.471 1.00 43.62 152 THR A N 1
ATOM 1210 C CA . THR A 1 152 ? 27.841 -14.794 6.687 1.00 43.62 152 THR A CA 1
ATOM 1211 C C . THR A 1 152 ? 27.131 -14.516 8.022 1.00 43.62 152 THR A C 1
ATOM 1213 O O . THR A 1 152 ? 26.154 -15.168 8.354 1.00 43.62 152 THR A O 1
ATOM 1216 N N . ASN A 1 153 ? 27.582 -13.497 8.761 1.00 42.06 153 ASN A N 1
ATOM 1217 C CA . ASN A 1 153 ? 26.874 -12.792 9.822 1.00 42.06 153 ASN A CA 1
ATOM 1218 C C . ASN A 1 153 ? 25.802 -11.795 9.308 1.00 42.06 153 ASN A C 1
ATOM 1220 O O . ASN A 1 153 ? 25.160 -11.150 10.127 1.00 42.06 153 ASN A O 1
ATOM 1224 N N . LEU A 1 154 ? 25.586 -11.666 7.990 1.00 46.03 154 LEU A N 1
ATOM 1225 C CA . LEU A 1 154 ? 24.463 -10.957 7.350 1.00 46.03 154 LEU A CA 1
ATOM 1226 C C . LEU A 1 154 ? 23.152 -11.763 7.385 1.00 46.03 154 LEU A C 1
ATOM 1228 O O . LEU A 1 154 ? 22.194 -11.430 6.699 1.00 46.03 154 LEU A O 1
ATOM 1232 N N . VAL A 1 155 ? 23.075 -12.774 8.255 1.00 46.28 155 VAL A N 1
ATOM 1233 C CA . VAL A 1 155 ? 21.813 -13.269 8.831 1.00 46.28 155 VAL A CA 1
ATOM 1234 C C . VAL A 1 155 ? 21.343 -12.279 9.908 1.00 46.28 155 VAL A C 1
ATOM 1236 O O . VAL A 1 155 ? 21.068 -12.640 11.047 1.00 46.28 155 VAL A O 1
ATOM 1239 N N . ALA A 1 156 ? 21.345 -10.990 9.583 1.00 53.44 156 ALA A N 1
ATOM 1240 C CA . ALA A 1 156 ? 20.519 -10.043 10.298 1.00 53.44 156 ALA A CA 1
ATOM 1241 C C . ALA A 1 156 ? 19.216 -10.002 9.510 1.00 53.44 156 ALA A C 1
ATOM 1243 O O . ALA A 1 156 ? 19.251 -9.862 8.285 1.00 53.44 156 ALA A O 1
ATOM 1244 N N . ASP A 1 157 ? 18.093 -10.180 10.202 1.00 63.06 157 ASP A N 1
ATOM 1245 C CA . ASP A 1 157 ? 16.774 -9.910 9.643 1.00 63.06 157 ASP A CA 1
ATOM 1246 C C . ASP A 1 157 ? 16.835 -8.636 8.798 1.00 63.06 157 ASP A C 1
ATOM 1248 O O . ASP A 1 157 ? 17.483 -7.659 9.197 1.00 63.06 157 ASP A O 1
ATOM 1252 N N . MET A 1 158 ? 16.214 -8.671 7.616 1.00 74.12 158 MET A N 1
ATOM 1253 C CA . MET A 1 158 ? 16.169 -7.521 6.720 1.00 74.12 158 MET A CA 1
ATOM 1254 C C . MET A 1 158 ? 15.850 -6.269 7.531 1.00 74.12 158 MET A C 1
ATOM 1256 O O . MET A 1 158 ? 14.858 -6.229 8.265 1.00 74.12 158 MET A O 1
ATOM 1260 N N . THR A 1 159 ? 16.709 -5.255 7.434 1.00 85.31 159 THR A N 1
ATOM 1261 C CA . THR A 1 159 ? 16.491 -4.046 8.225 1.00 85.31 159 THR A CA 1
ATOM 1262 C C . THR A 1 159 ? 15.162 -3.415 7.811 1.00 85.31 159 THR A C 1
ATOM 1264 O O . THR A 1 159 ? 14.792 -3.477 6.638 1.00 85.31 159 THR A O 1
ATOM 1267 N N . LYS A 1 160 ? 14.453 -2.751 8.739 1.00 88.12 160 LYS A N 1
ATOM 1268 C CA . LYS A 1 160 ? 13.207 -2.027 8.405 1.00 88.12 160 LYS A CA 1
ATOM 1269 C C . LYS A 1 160 ? 13.401 -1.129 7.172 1.00 88.12 160 LYS A C 1
ATOM 1271 O O . LYS A 1 160 ? 12.569 -1.107 6.278 1.00 88.12 160 LYS A O 1
ATOM 1276 N N . THR A 1 161 ? 14.549 -0.459 7.083 1.00 87.88 161 THR A N 1
ATOM 1277 C CA . THR A 1 161 ? 14.914 0.395 5.946 1.00 87.88 161 THR A CA 1
ATOM 1278 C C . THR A 1 161 ? 14.980 -0.357 4.615 1.00 87.88 161 THR A C 1
ATOM 1280 O O . THR A 1 161 ? 14.566 0.180 3.592 1.00 87.88 161 THR A O 1
ATOM 1283 N N . GLU A 1 162 ? 15.540 -1.565 4.587 1.00 84.81 162 GLU A N 1
ATOM 1284 C CA . GLU A 1 162 ? 15.599 -2.385 3.370 1.00 84.81 162 GLU A CA 1
ATOM 1285 C C . GLU A 1 162 ? 14.224 -2.933 3.000 1.00 84.81 162 GLU A C 1
ATOM 1287 O O . GLU A 1 162 ? 13.863 -2.897 1.825 1.00 84.81 162 GLU A O 1
ATOM 1292 N N . HIS A 1 163 ? 13.438 -3.343 3.997 1.00 89.88 163 HIS A N 1
ATOM 1293 C CA . HIS A 1 163 ? 12.047 -3.748 3.805 1.00 89.88 163 HIS A CA 1
ATOM 1294 C C . HIS A 1 163 ? 11.233 -2.622 3.164 1.00 89.88 163 HIS A C 1
ATOM 1296 O O . HIS A 1 163 ? 10.642 -2.815 2.104 1.00 89.88 163 HIS A O 1
ATOM 1302 N N . ASP A 1 164 ? 11.292 -1.415 3.733 1.00 91.62 164 ASP A N 1
ATOM 1303 C CA . ASP A 1 164 ? 10.608 -0.237 3.193 1.00 91.62 164 ASP A CA 1
ATOM 1304 C C . ASP A 1 164 ? 11.103 0.103 1.769 1.00 91.62 164 ASP A C 1
ATOM 1306 O O . ASP A 1 164 ? 10.318 0.509 0.915 1.00 91.62 164 ASP A O 1
ATOM 1310 N N . ARG A 1 165 ? 12.389 -0.103 1.446 1.00 89.12 165 ARG A N 1
ATOM 1311 C CA . ARG A 1 165 ? 12.902 0.098 0.072 1.00 89.12 165 ARG A CA 1
ATOM 1312 C C . ARG A 1 165 ? 12.297 -0.886 -0.926 1.00 89.12 165 ARG A C 1
ATOM 1314 O O . ARG A 1 165 ? 11.880 -0.466 -2.005 1.00 89.12 165 ARG A O 1
ATOM 1321 N N . PHE A 1 166 ? 12.230 -2.170 -0.584 1.00 90.19 166 PHE A N 1
ATOM 1322 C CA . PHE A 1 166 ? 11.594 -3.170 -1.443 1.00 90.19 166 PHE A CA 1
ATOM 1323 C C . PHE A 1 166 ? 10.093 -2.917 -1.578 1.00 90.19 166 PHE A C 1
ATOM 1325 O O . PHE A 1 166 ? 9.580 -2.888 -2.696 1.00 90.19 166 PHE A O 1
ATOM 1332 N N . ALA A 1 167 ? 9.407 -2.639 -0.469 1.00 94.31 167 ALA A N 1
ATOM 1333 C CA . ALA A 1 167 ? 7.986 -2.317 -0.476 1.00 94.31 167 ALA A CA 1
ATOM 1334 C C . ALA A 1 167 ? 7.688 -1.093 -1.356 1.00 94.31 167 ALA A C 1
ATOM 1336 O O . ALA A 1 167 ? 6.782 -1.128 -2.192 1.00 94.31 167 ALA A O 1
ATOM 1337 N N . ARG A 1 168 ? 8.510 -0.040 -1.251 1.00 94.44 168 ARG A N 1
ATOM 1338 C CA . ARG A 1 168 ? 8.452 1.130 -2.135 1.00 94.44 168 ARG A CA 1
ATOM 1339 C C . ARG A 1 168 ? 8.614 0.733 -3.599 1.00 94.44 168 ARG A C 1
ATOM 1341 O O . ARG A 1 168 ? 7.815 1.158 -4.429 1.00 94.44 168 ARG A O 1
ATOM 1348 N N . ALA A 1 169 ? 9.606 -0.095 -3.924 1.00 93.06 169 ALA A N 1
ATOM 1349 C CA . ALA A 1 169 ? 9.827 -0.556 -5.291 1.00 93.06 169 ALA A CA 1
ATOM 1350 C C . ALA A 1 169 ? 8.612 -1.313 -5.850 1.00 93.06 169 ALA A C 1
ATOM 1352 O O . ALA A 1 169 ? 8.213 -1.055 -6.984 1.00 93.06 169 ALA 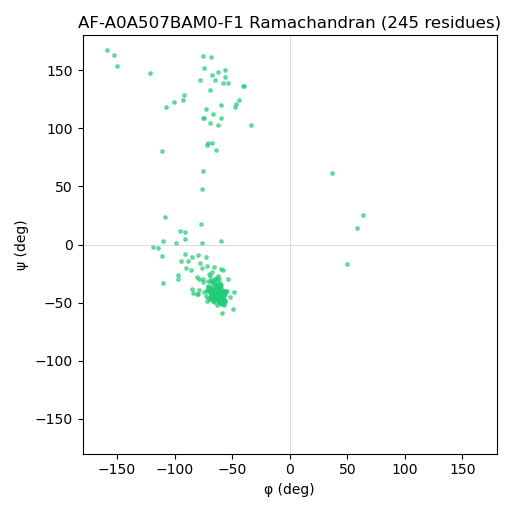A O 1
ATOM 1353 N N . PHE A 1 170 ? 7.969 -2.178 -5.058 1.00 94.94 170 PHE A N 1
ATOM 1354 C CA . PHE A 1 170 ? 6.751 -2.880 -5.476 1.00 94.94 170 PHE A CA 1
ATOM 1355 C C . PHE A 1 170 ? 5.571 -1.932 -5.716 1.00 94.94 170 PHE A C 1
ATOM 1357 O O . PHE A 1 170 ? 4.886 -2.074 -6.732 1.00 94.94 170 PHE A O 1
ATOM 1364 N N . TYR A 1 171 ? 5.366 -0.925 -4.860 1.00 95.81 171 TYR A N 1
ATOM 1365 C CA . TYR A 1 171 ? 4.362 0.114 -5.118 1.00 95.81 171 TYR A CA 1
ATOM 1366 C C . TYR A 1 171 ? 4.643 0.876 -6.414 1.00 95.81 171 TYR A C 1
ATOM 1368 O O . TYR A 1 171 ? 3.745 1.068 -7.236 1.00 95.81 171 TYR A O 1
ATOM 1376 N N . LEU A 1 172 ? 5.892 1.302 -6.619 1.00 92.88 172 LEU A N 1
ATOM 1377 C CA . LEU A 1 172 ? 6.284 2.031 -7.821 1.00 92.88 172 LEU A CA 1
ATOM 1378 C C . LEU A 1 172 ? 6.106 1.174 -9.074 1.00 92.88 172 LEU A C 1
ATOM 1380 O O . LEU A 1 172 ? 5.600 1.672 -10.076 1.00 92.88 172 LEU A O 1
ATOM 1384 N N . ILE A 1 173 ? 6.445 -0.115 -9.0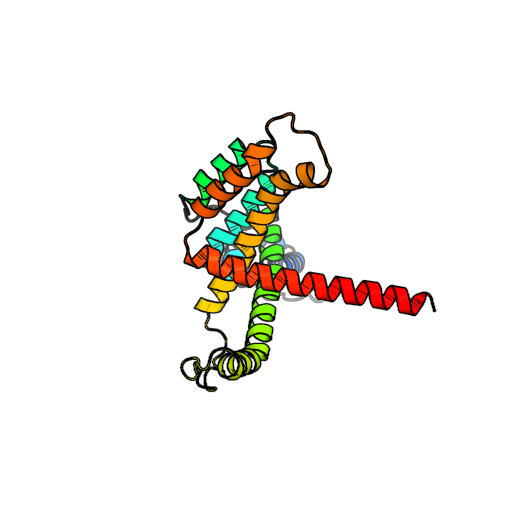20 1.00 90.69 173 ILE A N 1
ATOM 1385 C CA . ILE A 1 173 ? 6.199 -1.059 -10.114 1.00 90.69 173 ILE A CA 1
ATOM 1386 C C . ILE A 1 173 ? 4.701 -1.178 -10.412 1.00 90.69 173 ILE A C 1
ATOM 1388 O O . ILE A 1 173 ? 4.328 -1.111 -11.582 1.00 90.69 173 ILE A O 1
ATOM 1392 N N . GLU A 1 174 ? 3.833 -1.298 -9.399 1.00 92.06 174 GLU A N 1
ATOM 1393 C CA . GLU A 1 174 ? 2.375 -1.334 -9.604 1.00 92.06 174 GLU A CA 1
ATOM 1394 C C . GLU A 1 174 ? 1.891 -0.080 -10.348 1.00 92.06 174 GLU A C 1
ATOM 1396 O O . GLU A 1 174 ? 1.164 -0.178 -11.341 1.00 92.06 174 GLU A O 1
ATOM 1401 N N . VAL A 1 175 ? 2.317 1.101 -9.892 1.00 91.94 175 VAL A N 1
ATOM 1402 C CA . VAL A 1 175 ? 1.981 2.384 -10.527 1.00 91.94 175 VAL A CA 1
ATOM 1403 C C . VAL A 1 175 ? 2.476 2.398 -11.970 1.00 91.94 175 VAL A C 1
ATOM 1405 O O . VAL A 1 175 ? 1.718 2.711 -12.888 1.00 91.94 175 VAL A O 1
ATOM 1408 N N . CYS A 1 176 ? 3.729 2.006 -12.188 1.00 87.69 176 CYS A N 1
ATOM 1409 C CA . CYS A 1 176 ? 4.340 1.985 -13.507 1.00 87.69 176 CYS A CA 1
ATOM 1410 C C . CYS A 1 176 ? 3.612 1.035 -14.448 1.00 87.69 176 CYS A C 1
ATOM 1412 O O . CYS A 1 176 ? 3.312 1.435 -15.563 1.00 87.69 176 CYS A O 1
ATOM 14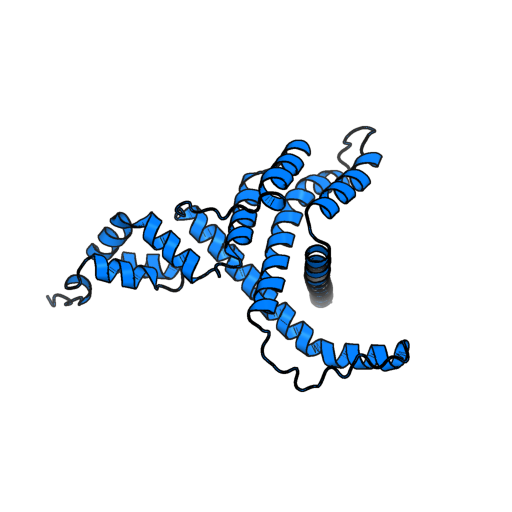14 N N . TYR A 1 177 ? 3.246 -0.172 -14.019 1.00 86.25 177 TYR A N 1
ATOM 1415 C CA . TYR A 1 177 ? 2.472 -1.088 -14.855 1.00 86.25 177 TYR A CA 1
ATOM 1416 C C . TYR A 1 177 ? 1.086 -0.555 -15.204 1.00 86.25 177 TYR A C 1
ATOM 1418 O O . TYR A 1 177 ? 0.614 -0.809 -16.308 1.00 86.25 177 TYR A O 1
ATOM 1426 N N . LYS A 1 178 ? 0.434 0.219 -14.331 1.00 87.56 178 LYS A N 1
ATOM 1427 C CA . LYS A 1 178 ? -0.845 0.864 -14.675 1.00 87.56 178 LYS A CA 1
ATOM 1428 C C . LYS A 1 178 ? -0.667 1.963 -15.718 1.00 87.56 178 LYS A C 1
ATOM 1430 O O . LYS A 1 178 ? -1.408 2.002 -16.698 1.00 87.56 178 LYS A O 1
ATOM 1435 N N . LEU A 1 179 ? 0.322 2.835 -15.523 1.00 84.88 179 LEU A N 1
ATOM 1436 C CA . LEU A 1 179 ? 0.600 3.945 -16.438 1.00 84.88 179 LEU A CA 1
ATOM 1437 C C . LEU A 1 179 ? 1.120 3.443 -17.793 1.00 84.88 179 LEU A C 1
ATOM 1439 O O . LEU A 1 179 ? 0.663 3.874 -18.848 1.00 84.88 179 LEU A O 1
ATOM 1443 N N . LEU A 1 180 ? 2.052 2.493 -17.762 1.00 77.75 180 LEU A N 1
ATOM 1444 C CA . LEU A 1 180 ? 2.681 1.909 -18.939 1.00 77.75 180 LEU A CA 1
ATOM 1445 C C . LEU A 1 180 ? 1.794 0.860 -19.612 1.00 77.75 180 LEU A C 1
ATOM 1447 O O . LEU A 1 180 ? 1.857 0.707 -20.824 1.00 77.75 180 LEU A O 1
ATOM 1451 N N . GLY A 1 181 ? 0.940 0.152 -18.874 1.00 73.44 181 GLY A N 1
ATOM 1452 C CA . GLY A 1 181 ? -0.023 -0.786 -19.449 1.00 73.44 181 GLY A CA 1
ATOM 1453 C C . GLY A 1 181 ? -0.925 -0.097 -20.468 1.00 73.44 181 GLY A C 1
ATOM 1454 O O . GLY A 1 181 ? -1.134 -0.628 -21.554 1.00 73.44 181 GLY A O 1
ATOM 1455 N N . PHE A 1 182 ? -1.362 1.132 -20.191 1.00 67.12 182 PHE A N 1
ATOM 1456 C CA . PHE A 1 182 ? -2.063 1.962 -21.173 1.00 67.12 182 PHE A CA 1
ATOM 1457 C C . PHE A 1 182 ? -1.225 2.239 -22.431 1.00 67.12 182 PHE A C 1
ATOM 1459 O O . PHE A 1 182 ? -1.716 2.112 -23.548 1.00 67.12 182 PHE A O 1
ATOM 1466 N N . ILE A 1 183 ? 0.054 2.559 -22.242 1.00 64.62 183 ILE A N 1
ATOM 1467 C CA . ILE A 1 183 ? 1.022 2.878 -23.299 1.00 64.62 183 ILE A CA 1
ATOM 1468 C C . ILE A 1 183 ? 1.328 1.648 -24.178 1.00 64.62 183 ILE A C 1
ATOM 1470 O O . ILE A 1 183 ? 1.406 1.769 -25.398 1.00 64.62 183 ILE A O 1
ATOM 1474 N N . TYR A 1 184 ? 1.478 0.457 -23.588 1.00 62.00 184 TYR A N 1
ATOM 1475 C CA . TYR A 1 184 ? 1.943 -0.747 -24.288 1.00 62.00 184 TYR A CA 1
ATOM 1476 C C . TYR A 1 184 ? 0.834 -1.684 -24.773 1.00 62.00 184 TYR A C 1
ATOM 1478 O O . TYR A 1 184 ? 1.057 -2.399 -25.748 1.00 62.00 184 TYR A O 1
ATOM 1486 N N . THR A 1 185 ? -0.351 -1.699 -24.152 1.00 62.12 185 THR A N 1
ATOM 148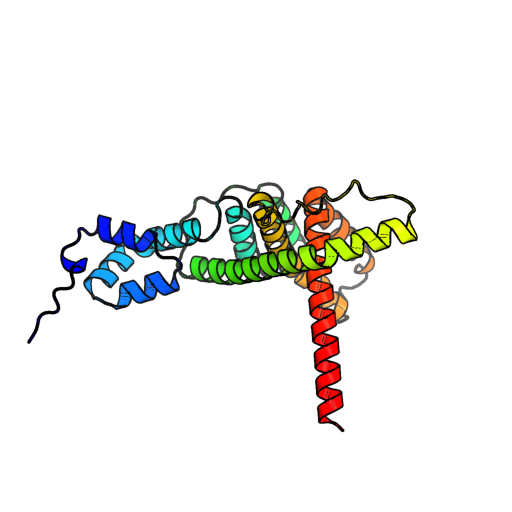7 C CA . THR A 1 185 ? -1.434 -2.622 -24.555 1.00 62.12 185 THR A CA 1
ATOM 1488 C C . THR A 1 185 ? -1.797 -2.460 -26.037 1.00 62.12 185 THR A C 1
ATOM 1490 O O . THR A 1 185 ? -1.789 -3.456 -26.756 1.00 62.12 185 THR A O 1
ATOM 1493 N N . PRO A 1 186 ? -2.014 -1.247 -26.571 1.00 58.06 186 PRO A N 1
ATOM 1494 C CA . PRO A 1 186 ? -2.346 -1.101 -27.988 1.00 58.06 186 PRO A CA 1
ATOM 1495 C C . PRO A 1 186 ? -1.185 -1.474 -28.928 1.00 58.06 186 PRO A C 1
ATOM 1497 O O . PRO A 1 186 ? -1.429 -2.004 -30.010 1.00 58.06 186 PRO A O 1
ATOM 1500 N N . LEU A 1 187 ? 0.071 -1.260 -28.501 1.00 55.53 187 LEU A N 1
ATOM 1501 C CA . LEU A 1 187 ? 1.272 -1.640 -29.260 1.00 55.53 187 LEU A CA 1
ATOM 1502 C C . LEU A 1 187 ? 1.417 -3.163 -29.380 1.00 55.53 187 LEU A C 1
ATOM 1504 O O . LEU A 1 187 ? 1.785 -3.661 -30.440 1.00 55.53 187 LEU A O 1
ATOM 1508 N N . LEU A 1 188 ? 1.107 -3.903 -28.312 1.00 53.09 188 LEU A N 1
ATOM 1509 C CA . LEU A 1 188 ? 1.157 -5.368 -28.298 1.00 53.09 188 LEU A CA 1
ATOM 1510 C C . LEU A 1 188 ? 0.032 -6.003 -29.128 1.00 53.09 188 LEU A C 1
ATOM 1512 O O . LEU A 1 188 ? 0.234 -7.063 -29.714 1.00 53.09 188 LEU A O 1
ATOM 1516 N N . TYR A 1 189 ? -1.130 -5.350 -29.214 1.00 56.97 189 TYR A N 1
ATOM 1517 C CA . TYR A 1 189 ? -2.284 -5.837 -29.980 1.00 56.97 189 TYR A CA 1
ATOM 1518 C C . TYR A 1 189 ? -2.378 -5.267 -31.405 1.00 56.97 189 TYR A C 1
ATOM 1520 O O . TYR A 1 189 ? -3.399 -5.448 -32.068 1.00 56.97 189 TYR A O 1
ATOM 1528 N N . GLY A 1 190 ? -1.328 -4.599 -31.897 1.00 52.16 190 GLY A N 1
ATOM 1529 C CA . GLY A 1 190 ? -1.269 -4.107 -33.276 1.00 52.16 190 GLY A CA 1
ATOM 1530 C C . GLY A 1 190 ? -2.331 -3.057 -33.609 1.00 52.16 190 GLY A C 1
ATOM 1531 O O . GLY A 1 190 ? -2.718 -2.932 -34.770 1.00 52.16 190 GLY A O 1
ATOM 1532 N N . GLN A 1 191 ? -2.830 -2.316 -32.612 1.00 53.22 191 GLN A N 1
ATOM 1533 C CA . GLN A 1 191 ? -3.684 -1.167 -32.886 1.00 53.22 191 GLN A CA 1
ATOM 1534 C C . GLN A 1 191 ? -2.827 -0.039 -33.458 1.00 53.22 191 GLN A C 1
ATOM 1536 O O . GLN A 1 191 ? -1.909 0.472 -32.817 1.00 53.22 191 GLN A O 1
ATOM 1541 N N . ASP A 1 192 ? -3.135 0.308 -34.702 1.00 48.25 192 ASP A N 1
ATOM 1542 C CA . ASP A 1 192 ? -2.403 1.262 -35.521 1.00 48.25 192 ASP A CA 1
ATOM 1543 C C . ASP A 1 192 ? -2.619 2.691 -34.986 1.00 48.25 192 ASP A C 1
ATOM 1545 O O . ASP A 1 192 ? -3.532 3.414 -35.392 1.00 48.25 192 ASP A O 1
ATOM 1549 N N . TYR A 1 193 ? -1.794 3.116 -34.026 1.00 50.53 193 TYR A N 1
ATOM 1550 C CA . TYR A 1 193 ? -1.606 4.538 -33.742 1.00 50.53 193 TYR A CA 1
ATOM 1551 C C . TYR A 1 193 ? -0.790 5.120 -34.899 1.00 50.53 193 TYR A C 1
ATOM 1553 O O . TYR A 1 193 ? 0.441 5.133 -34.864 1.00 50.53 193 TYR A O 1
ATOM 1561 N N . GLY A 1 194 ? -1.499 5.502 -35.965 1.00 48.84 194 GLY A N 1
ATOM 1562 C CA . GLY A 1 194 ? -0.943 5.762 -37.291 1.00 48.84 194 GLY A CA 1
ATOM 1563 C C . GLY A 1 194 ? 0.397 6.505 -37.318 1.00 48.84 194 GLY A C 1
ATOM 1564 O O . GLY A 1 194 ? 0.581 7.481 -36.602 1.00 48.84 194 GLY A O 1
ATOM 1565 N N . ALA A 1 195 ? 1.308 6.034 -38.178 1.00 44.91 195 ALA A N 1
ATOM 1566 C CA . ALA A 1 195 ? 2.583 6.613 -38.649 1.00 44.91 195 ALA A CA 1
ATOM 1567 C C . ALA A 1 195 ? 3.616 7.165 -37.628 1.00 44.91 195 ALA A C 1
ATOM 1569 O O . ALA A 1 195 ? 4.786 7.280 -37.985 1.00 44.91 195 ALA A O 1
ATOM 1570 N N . ASN A 1 196 ? 3.254 7.436 -36.372 1.00 48.66 196 ASN A N 1
ATOM 1571 C CA . ASN A 1 196 ? 4.113 8.031 -35.340 1.00 48.66 196 ASN A CA 1
ATOM 1572 C C . ASN A 1 196 ? 4.491 7.046 -34.213 1.00 48.66 196 ASN A C 1
ATOM 1574 O O . ASN A 1 196 ? 5.191 7.417 -33.272 1.00 48.66 196 ASN A O 1
ATOM 1578 N N . GLY A 1 197 ? 4.080 5.775 -34.293 1.00 46.72 197 GLY A N 1
ATOM 1579 C CA . GLY A 1 197 ? 4.394 4.757 -33.278 1.00 46.72 197 GLY A CA 1
ATOM 1580 C C . GLY A 1 197 ? 5.896 4.491 -33.064 1.00 46.72 197 GLY A C 1
ATOM 1581 O O . GLY A 1 197 ? 6.297 4.038 -31.994 1.00 46.72 197 GLY A O 1
ATOM 1582 N N . SER A 1 198 ? 6.757 4.832 -34.030 1.00 49.12 198 SER A N 1
ATOM 1583 C CA . SER A 1 198 ? 8.215 4.648 -33.943 1.00 49.12 198 SER A CA 1
ATOM 1584 C C . SER A 1 198 ? 8.934 5.673 -33.047 1.00 49.12 198 SER A C 1
ATOM 1586 O O . SER A 1 198 ? 10.029 5.384 -32.565 1.00 49.12 198 SER A O 1
ATOM 1588 N N . SER A 1 199 ? 8.333 6.836 -32.755 1.00 53.62 199 SER A N 1
ATOM 1589 C CA . SER A 1 199 ? 8.904 7.841 -31.836 1.00 53.62 199 SER A CA 1
ATOM 1590 C C . SER A 1 199 ? 8.461 7.671 -30.378 1.00 53.62 199 SER A C 1
ATOM 1592 O O . SER A 1 199 ? 8.986 8.336 -29.485 1.00 53.62 199 SER A O 1
ATOM 1594 N N . PHE A 1 200 ? 7.506 6.777 -30.123 1.00 54.09 200 PHE A N 1
ATOM 1595 C CA . PHE A 1 200 ? 6.806 6.668 -28.846 1.00 54.09 200 PHE A CA 1
ATOM 1596 C C . PHE A 1 200 ? 7.609 5.921 -27.769 1.00 54.09 200 PHE A C 1
ATOM 1598 O O . PHE A 1 200 ? 7.714 6.394 -26.640 1.00 54.09 200 PHE A O 1
ATOM 1605 N N . LEU A 1 201 ? 8.267 4.808 -28.117 1.00 57.03 201 LEU A N 1
ATOM 1606 C CA . LEU A 1 201 ? 9.103 4.039 -27.179 1.00 57.03 201 LEU A CA 1
ATOM 1607 C C . LEU A 1 201 ? 10.293 4.846 -26.619 1.00 57.03 201 LEU A C 1
ATOM 1609 O O . LEU A 1 201 ? 10.506 4.833 -25.405 1.00 57.03 201 LEU A O 1
ATOM 1613 N N . PRO A 1 202 ? 11.067 5.579 -27.447 1.00 58.91 202 PRO A N 1
ATOM 1614 C CA . PRO A 1 202 ? 12.148 6.429 -26.952 1.00 58.91 202 PRO A CA 1
ATOM 1615 C C . PRO A 1 202 ? 11.654 7.568 -26.051 1.00 58.91 202 PRO A C 1
ATOM 1617 O O . PRO A 1 202 ? 12.329 7.907 -25.079 1.00 58.91 202 PRO A O 1
ATOM 1620 N N . MET A 1 203 ? 10.479 8.138 -26.345 1.00 56.38 203 MET A N 1
ATOM 1621 C CA . MET A 1 203 ? 9.878 9.215 -25.556 1.00 56.38 203 MET A CA 1
ATOM 1622 C C . MET A 1 203 ? 9.364 8.704 -24.207 1.00 56.38 203 MET A C 1
ATOM 1624 O O . MET A 1 203 ? 9.754 9.247 -23.177 1.00 56.38 203 MET A O 1
ATOM 1628 N N . ALA A 1 204 ? 8.606 7.604 -24.193 1.00 60.28 204 ALA A N 1
ATOM 1629 C CA . ALA A 1 204 ? 8.142 6.961 -22.966 1.00 60.28 204 ALA A CA 1
ATOM 1630 C C . ALA A 1 204 ? 9.318 6.512 -22.085 1.00 60.28 204 ALA A C 1
ATOM 1632 O O . ALA A 1 204 ? 9.305 6.735 -20.878 1.00 60.28 204 ALA A O 1
ATOM 1633 N N . LYS A 1 205 ? 10.383 5.959 -22.684 1.00 65.12 205 LYS A N 1
ATOM 1634 C CA . LYS A 1 205 ? 11.608 5.586 -21.963 1.00 65.12 205 LYS A CA 1
ATOM 1635 C C . LYS A 1 205 ? 12.306 6.802 -21.353 1.00 65.12 205 LYS A C 1
ATOM 1637 O O . LYS A 1 205 ? 12.713 6.743 -20.197 1.00 65.12 205 LYS A O 1
ATOM 1642 N N . LYS A 1 206 ? 12.427 7.902 -22.106 1.00 66.50 206 LYS A N 1
ATOM 1643 C CA . LYS A 1 206 ? 13.053 9.142 -21.629 1.00 66.50 206 LYS A CA 1
ATOM 1644 C C . LYS A 1 206 ? 12.256 9.771 -20.484 1.00 66.50 206 LYS A C 1
ATOM 1646 O O . LYS A 1 206 ? 12.864 10.123 -19.474 1.00 66.50 206 LYS A O 1
ATOM 1651 N N . SER A 1 207 ? 10.930 9.864 -20.614 1.00 70.19 207 SER A N 1
ATOM 1652 C CA . SER A 1 207 ? 10.048 10.367 -19.555 1.00 70.19 207 SER A CA 1
ATOM 1653 C C . SER A 1 207 ? 10.133 9.484 -18.311 1.00 70.19 207 SER A C 1
ATOM 1655 O O . SER A 1 207 ? 10.423 9.989 -17.232 1.00 70.19 207 SER A O 1
ATOM 1657 N N . PHE A 1 208 ? 10.032 8.161 -18.475 1.00 73.06 208 PHE A N 1
ATOM 1658 C CA . PHE A 1 208 ? 10.090 7.195 -17.377 1.00 73.06 208 PHE A CA 1
ATOM 1659 C C . PHE A 1 208 ? 11.379 7.292 -16.556 1.00 73.06 208 PHE A C 1
ATOM 1661 O O . PHE A 1 208 ? 11.334 7.426 -15.336 1.00 73.06 208 PHE A O 1
ATOM 1668 N N . THR A 1 209 ? 12.545 7.282 -17.212 1.00 76.25 209 THR A N 1
ATOM 1669 C CA . THR A 1 209 ? 13.831 7.404 -16.501 1.00 76.25 209 THR A CA 1
ATOM 1670 C C . THR A 1 209 ? 14.020 8.763 -15.832 1.00 76.25 209 THR A C 1
ATOM 1672 O O . THR A 1 209 ? 14.844 8.882 -14.935 1.00 76.25 209 THR A O 1
ATOM 1675 N N . GLY A 1 210 ? 13.273 9.786 -16.261 1.00 80.69 210 GLY A N 1
ATOM 1676 C CA . GLY A 1 210 ? 13.297 11.118 -15.663 1.00 80.69 210 GLY A CA 1
ATOM 1677 C C . GLY A 1 210 ? 12.386 11.281 -14.444 1.00 80.69 210 GLY A C 1
ATOM 1678 O O . GLY A 1 210 ? 12.473 12.310 -13.776 1.00 80.69 210 GLY A O 1
ATOM 1679 N N . TRP A 1 211 ? 11.509 10.315 -14.151 1.00 82.81 211 TRP A N 1
ATOM 1680 C CA . TRP A 1 211 ? 10.594 10.372 -13.001 1.00 82.81 211 TRP A CA 1
ATOM 1681 C C . TRP A 1 211 ? 11.216 9.850 -11.706 1.00 82.81 211 TRP A C 1
ATOM 1683 O O . TRP A 1 211 ? 10.757 10.196 -10.619 1.00 82.81 211 TRP A O 1
ATOM 1693 N N . PHE A 1 212 ? 12.258 9.031 -11.823 1.00 85.50 212 PHE A N 1
ATOM 1694 C CA . PHE A 1 212 ? 12.851 8.304 -10.710 1.00 85.50 212 PHE A CA 1
ATOM 1695 C C . PHE A 1 212 ? 14.324 8.654 -10.552 1.00 85.50 212 PHE A C 1
ATOM 1697 O O . PHE A 1 212 ? 15.038 8.912 -11.522 1.00 85.50 212 PHE A O 1
ATOM 1704 N N . SER A 1 213 ? 14.797 8.630 -9.310 1.00 86.25 213 SER A N 1
ATOM 1705 C CA . SER A 1 213 ? 16.230 8.683 -9.038 1.00 86.25 213 SER A CA 1
ATOM 1706 C C . SER A 1 213 ? 16.926 7.396 -9.500 1.00 86.25 213 SER A C 1
ATOM 1708 O O . SER A 1 213 ? 16.299 6.352 -9.681 1.00 86.25 213 SER A O 1
ATOM 1710 N N . HIS A 1 214 ? 18.250 7.449 -9.669 1.00 82.31 214 HIS A N 1
ATOM 1711 C CA . HIS A 1 214 ? 19.023 6.280 -10.095 1.00 82.31 214 HIS A CA 1
ATOM 1712 C C . HIS A 1 214 ? 18.858 5.084 -9.143 1.00 82.31 214 HIS A C 1
ATOM 1714 O O . HIS A 1 214 ? 18.633 3.968 -9.598 1.00 82.31 214 HIS A O 1
ATOM 1720 N N . SER A 1 215 ? 18.878 5.326 -7.830 1.00 80.94 215 SER A N 1
ATOM 1721 C CA . SER A 1 215 ? 18.700 4.282 -6.816 1.00 80.94 215 SER A CA 1
ATOM 1722 C C . SER A 1 215 ? 17.299 3.666 -6.828 1.00 80.94 215 SER A C 1
ATOM 1724 O O . SER A 1 215 ? 17.149 2.476 -6.566 1.00 80.94 215 SER A O 1
ATOM 1726 N N . GLU A 1 216 ? 16.262 4.444 -7.140 1.00 84.44 216 GLU A N 1
ATOM 1727 C CA . GLU A 1 216 ? 14.902 3.915 -7.295 1.00 84.44 216 GLU A CA 1
ATOM 1728 C C . GLU A 1 216 ? 14.782 3.037 -8.536 1.00 84.44 216 GLU A C 1
ATOM 1730 O O . GLU A 1 216 ? 14.176 1.972 -8.466 1.00 84.44 216 GLU A O 1
ATOM 1735 N N . LEU A 1 217 ? 15.409 3.436 -9.647 1.00 83.81 217 LEU A N 1
ATOM 1736 C CA . LEU A 1 217 ? 15.460 2.610 -10.853 1.00 83.81 217 LEU A CA 1
ATOM 1737 C C . LEU A 1 217 ? 16.168 1.276 -10.594 1.00 83.81 217 LEU A C 1
ATOM 1739 O O . LEU A 1 217 ? 15.691 0.244 -11.058 1.00 83.81 217 LEU A O 1
ATOM 1743 N N . GLU A 1 218 ? 17.265 1.273 -9.832 1.00 81.06 218 GLU A N 1
ATOM 1744 C CA . GLU A 1 218 ? 17.951 0.040 -9.425 1.00 81.06 218 GLU A CA 1
ATOM 1745 C C . GLU A 1 218 ? 17.048 -0.859 -8.570 1.00 81.06 218 GLU A C 1
ATOM 1747 O O . GLU A 1 218 ? 16.908 -2.048 -8.856 1.00 81.06 218 GLU A O 1
ATOM 1752 N N . GLN A 1 219 ? 16.376 -0.298 -7.559 1.00 84.31 219 GLN A N 1
ATOM 1753 C CA . GLN A 1 219 ? 15.455 -1.049 -6.696 1.00 84.31 219 GLN A CA 1
ATOM 1754 C C . GLN A 1 219 ? 14.275 -1.628 -7.485 1.00 84.31 219 GLN A C 1
ATOM 1756 O O . GLN A 1 219 ? 13.925 -2.798 -7.323 1.00 84.31 219 GLN A O 1
ATOM 1761 N N . MET A 1 220 ? 13.688 -0.832 -8.380 1.00 85.06 220 MET A N 1
ATOM 1762 C CA . MET A 1 220 ? 12.619 -1.278 -9.269 1.00 85.06 220 MET A CA 1
ATOM 1763 C C . MET A 1 220 ? 13.103 -2.352 -10.242 1.00 85.06 220 MET A C 1
ATOM 1765 O O . MET A 1 220 ? 12.365 -3.294 -10.502 1.00 85.06 220 MET A O 1
ATOM 1769 N N . ALA A 1 221 ? 14.328 -2.261 -10.763 1.00 79.75 221 ALA A N 1
ATOM 1770 C CA . ALA A 1 221 ? 14.884 -3.292 -11.637 1.00 79.75 221 ALA A CA 1
ATOM 1771 C C . ALA A 1 221 ? 15.035 -4.634 -10.905 1.00 79.75 221 ALA A C 1
ATOM 1773 O O . ALA A 1 221 ? 14.674 -5.671 -11.461 1.00 79.75 221 ALA A O 1
ATOM 1774 N N . VAL A 1 222 ? 15.497 -4.615 -9.650 1.00 81.31 222 VAL A N 1
ATOM 1775 C CA . VAL A 1 222 ? 15.598 -5.820 -8.810 1.00 81.31 222 VAL A CA 1
ATOM 1776 C C . VAL A 1 222 ? 14.216 -6.424 -8.555 1.00 81.31 222 VAL A C 1
ATOM 1778 O O . VAL A 1 222 ? 14.000 -7.602 -8.839 1.00 81.31 222 VAL A O 1
ATOM 1781 N N . ALA A 1 223 ? 13.258 -5.623 -8.084 1.00 83.19 223 ALA A N 1
ATOM 1782 C CA . ALA A 1 223 ? 11.904 -6.101 -7.806 1.00 83.19 223 ALA A CA 1
ATOM 1783 C C . ALA A 1 223 ? 11.176 -6.574 -9.083 1.00 83.19 223 ALA A C 1
ATOM 1785 O O . ALA A 1 223 ? 10.478 -7.587 -9.062 1.00 83.19 223 ALA A O 1
ATOM 1786 N N . HIS A 1 224 ? 11.385 -5.905 -10.221 1.00 82.88 224 HIS A N 1
ATOM 1787 C CA . HIS A 1 224 ? 10.858 -6.327 -11.520 1.00 82.88 224 HIS A CA 1
ATOM 1788 C C . HIS A 1 224 ? 11.471 -7.656 -11.976 1.00 82.88 224 HIS A C 1
ATOM 1790 O O . HIS A 1 224 ? 10.740 -8.547 -12.401 1.00 82.88 224 HIS A O 1
ATOM 1796 N N . GLY A 1 225 ? 12.796 -7.809 -11.879 1.00 76.19 225 GLY A N 1
ATOM 1797 C CA . GLY A 1 225 ? 13.484 -9.059 -12.211 1.00 76.19 225 GLY A CA 1
ATOM 1798 C C . GLY A 1 225 ? 12.977 -10.231 -11.370 1.00 76.19 225 GLY A C 1
ATOM 1799 O O . GLY A 1 225 ? 12.713 -11.305 -11.906 1.00 76.19 225 GLY A O 1
ATOM 1800 N N . TYR A 1 226 ? 12.741 -9.992 -10.078 1.00 83.06 226 TYR A N 1
ATOM 1801 C CA . TYR A 1 226 ? 12.127 -10.968 -9.183 1.00 83.06 226 TYR A CA 1
ATOM 1802 C C . TYR A 1 226 ? 10.706 -11.367 -9.623 1.00 83.06 226 TYR A C 1
ATOM 1804 O O . TYR A 1 226 ? 10.409 -12.556 -9.750 1.00 83.06 226 TYR A O 1
ATOM 1812 N N . LEU A 1 227 ? 9.830 -10.397 -9.918 1.00 81.75 227 LEU A N 1
ATOM 1813 C CA . LEU A 1 227 ? 8.473 -10.685 -10.405 1.00 81.75 227 LEU A CA 1
ATOM 1814 C C . LEU A 1 227 ? 8.485 -11.447 -11.733 1.00 81.75 227 LEU A C 1
ATOM 1816 O 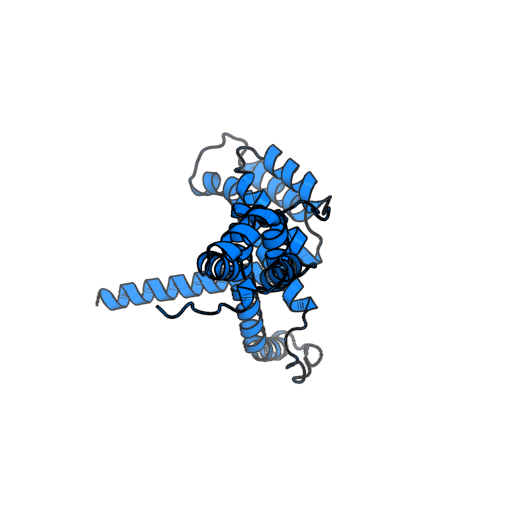O . LEU A 1 227 ? 7.686 -12.364 -11.914 1.00 81.75 227 LEU A O 1
ATOM 1820 N N . TYR A 1 228 ? 9.386 -11.085 -12.646 1.00 76.31 228 TYR A N 1
ATOM 1821 C CA . TYR A 1 228 ? 9.530 -11.758 -13.932 1.00 76.31 228 TYR A CA 1
ATOM 1822 C C . TYR A 1 228 ? 9.906 -13.234 -13.750 1.00 76.31 228 TYR A C 1
ATOM 1824 O O . TYR A 1 228 ? 9.212 -14.101 -14.277 1.00 76.31 228 TYR A O 1
ATOM 1832 N N . GLY A 1 229 ? 10.926 -13.528 -12.935 1.00 74.81 229 GLY A N 1
ATOM 1833 C CA . GLY A 1 229 ? 11.328 -14.910 -12.649 1.00 74.81 229 GLY A CA 1
ATOM 1834 C C . GLY A 1 229 ? 10.221 -15.726 -11.973 1.00 74.81 229 GLY A C 1
ATOM 1835 O O . GLY A 1 229 ? 10.034 -16.906 -12.279 1.00 74.81 229 GLY A O 1
ATOM 1836 N N . LEU A 1 230 ? 9.421 -15.096 -11.103 1.00 79.12 230 LEU A N 1
ATOM 1837 C CA . LEU A 1 230 ? 8.261 -15.743 -10.490 1.00 79.12 230 LEU A CA 1
ATOM 1838 C C . LEU A 1 230 ? 7.190 -16.105 -11.532 1.00 79.12 230 LEU A C 1
ATOM 1840 O O . LEU A 1 230 ? 6.645 -17.208 -11.485 1.00 79.12 230 LEU A O 1
ATOM 1844 N N . ILE A 1 231 ? 6.885 -15.195 -12.463 1.00 77.38 231 ILE A N 1
ATOM 1845 C CA . ILE A 1 231 ? 5.912 -15.433 -13.539 1.00 77.38 231 ILE A CA 1
ATOM 1846 C C . ILE A 1 231 ? 6.399 -16.551 -14.462 1.00 77.38 231 ILE A C 1
ATOM 1848 O O . ILE A 1 231 ? 5.628 -17.463 -14.751 1.00 77.38 231 ILE A O 1
ATOM 1852 N N . GLU A 1 232 ? 7.667 -16.517 -14.875 1.00 70.75 232 GLU A N 1
ATOM 1853 C CA . GLU A 1 232 ? 8.284 -17.547 -15.718 1.00 70.75 232 GLU A CA 1
ATOM 1854 C C . GLU A 1 232 ? 8.169 -18.935 -15.070 1.00 70.75 232 GLU A C 1
ATOM 1856 O O . GLU A 1 232 ? 7.621 -19.855 -15.676 1.00 70.75 232 GLU A O 1
ATOM 1861 N N . THR A 1 233 ? 8.524 -19.044 -13.786 1.00 72.38 233 THR A N 1
ATOM 1862 C CA . THR A 1 233 ? 8.403 -20.293 -13.013 1.00 72.38 233 THR A CA 1
ATOM 1863 C C . THR A 1 233 ? 6.955 -20.800 -12.953 1.00 72.38 233 THR A C 1
ATOM 1865 O O . THR A 1 233 ? 6.694 -21.995 -13.100 1.00 72.38 233 THR A O 1
ATOM 1868 N N . ILE A 1 234 ? 5.981 -19.906 -12.739 1.00 73.69 234 ILE A N 1
ATOM 1869 C CA . ILE A 1 234 ? 4.557 -20.276 -12.707 1.00 73.69 234 ILE A CA 1
ATOM 1870 C C . ILE A 1 234 ? 4.097 -20.766 -14.085 1.00 73.69 234 ILE A C 1
ATOM 1872 O O . ILE A 1 234 ? 3.397 -21.777 -14.167 1.00 73.69 234 ILE A O 1
ATOM 1876 N N . CYS A 1 235 ? 4.488 -20.079 -15.160 1.00 72.06 235 CYS A N 1
ATOM 1877 C CA . CYS A 1 235 ? 4.144 -20.460 -16.526 1.00 72.06 235 CYS A CA 1
ATOM 1878 C C . CYS A 1 235 ? 4.727 -21.832 -16.895 1.00 72.06 235 CYS A C 1
ATOM 1880 O O . CYS A 1 235 ? 3.996 -22.677 -17.410 1.00 72.06 235 CYS A O 1
ATOM 1882 N N . GLU A 1 236 ? 5.994 -22.098 -16.575 1.00 69.69 236 GLU A N 1
ATOM 1883 C CA . GLU A 1 236 ? 6.627 -23.406 -16.796 1.00 69.69 236 GLU A CA 1
ATOM 1884 C C . GLU A 1 236 ? 5.922 -24.532 -16.027 1.00 69.69 236 GLU A C 1
ATOM 1886 O O . GLU A 1 236 ? 5.681 -25.620 -16.567 1.00 69.69 236 GLU A O 1
ATOM 1891 N N . TYR A 1 237 ? 5.526 -24.264 -14.780 1.00 65.12 237 TYR A N 1
ATOM 1892 C CA . TYR A 1 237 ? 4.811 -25.232 -13.951 1.00 65.12 237 TYR A CA 1
ATOM 1893 C C . TYR A 1 237 ? 3.404 -25.527 -14.488 1.00 65.12 237 TYR A C 1
ATOM 1895 O O . TYR A 1 237 ? 2.982 -26.683 -14.528 1.00 65.12 237 TYR A O 1
ATOM 1903 N N . GLN A 1 238 ? 2.683 -24.503 -14.955 1.00 63.34 238 GLN A N 1
ATOM 1904 C CA . GLN A 1 238 ? 1.366 -24.672 -15.574 1.00 63.34 238 GLN A CA 1
ATOM 1905 C C . GLN A 1 238 ? 1.444 -25.455 -16.885 1.00 63.34 238 GLN A C 1
ATOM 1907 O O . GLN A 1 238 ? 0.624 -26.345 -17.106 1.00 63.34 238 GLN A O 1
ATOM 1912 N N . VAL A 1 239 ? 2.446 -25.181 -17.723 1.00 62.91 239 VAL A N 1
ATOM 1913 C CA . VAL A 1 239 ? 2.691 -25.957 -18.945 1.00 62.91 239 VAL A CA 1
ATOM 1914 C C . VAL A 1 239 ? 2.967 -27.420 -18.588 1.00 62.91 239 VAL A C 1
ATOM 1916 O O . VAL A 1 239 ? 2.326 -28.312 -19.139 1.00 62.91 239 VAL A O 1
ATOM 1919 N N . SER A 1 240 ? 3.824 -27.681 -17.600 1.00 57.66 240 SER A N 1
ATOM 1920 C CA . SER A 1 240 ? 4.160 -29.041 -17.151 1.00 57.66 240 SER A CA 1
ATOM 1921 C C . SER A 1 240 ? 2.956 -29.804 -16.577 1.00 57.66 240 SER A C 1
ATOM 1923 O O . SER A 1 240 ? 2.779 -30.989 -16.859 1.00 57.66 240 SER A O 1
ATOM 1925 N N . LEU A 1 241 ? 2.085 -29.130 -15.817 1.00 54.00 241 LEU A N 1
ATOM 1926 C CA . LEU A 1 241 ? 0.839 -29.708 -15.297 1.00 54.00 241 LEU A CA 1
ATOM 1927 C C . LEU A 1 241 ? -0.140 -30.091 -16.411 1.00 54.00 241 LEU A C 1
ATOM 1929 O O . LEU A 1 241 ? -0.746 -31.159 -16.343 1.00 54.00 241 LEU A O 1
ATOM 1933 N N . VAL A 1 242 ? -0.282 -29.250 -17.439 1.00 57.53 242 VAL A N 1
ATOM 1934 C CA . VAL A 1 242 ? -1.128 -29.552 -18.603 1.00 57.53 242 VAL A CA 1
ATOM 1935 C C . VAL A 1 242 ? -0.556 -30.737 -19.385 1.00 57.53 242 VAL A C 1
ATOM 1937 O O . VAL A 1 242 ? -1.301 -31.650 -19.732 1.00 57.53 242 VAL A O 1
ATOM 1940 N N . TYR A 1 243 ? 0.765 -30.792 -19.584 1.00 52.41 243 TYR A N 1
ATOM 1941 C CA . TYR A 1 243 ? 1.418 -31.934 -20.233 1.00 52.41 243 TYR A CA 1
ATOM 1942 C C . TYR A 1 243 ? 1.211 -33.252 -19.471 1.00 52.41 243 TYR A C 1
ATOM 1944 O O . TYR A 1 243 ? 0.971 -34.280 -20.098 1.00 52.41 243 TYR A O 1
ATOM 1952 N N . HIS A 1 244 ? 1.235 -33.236 -18.135 1.00 55.56 244 HIS A N 1
ATOM 1953 C CA . HIS A 1 244 ? 0.999 -34.432 -17.317 1.00 55.56 244 HIS A CA 1
ATOM 1954 C C . HIS A 1 244 ? -0.474 -34.839 -17.175 1.00 55.56 244 HIS A C 1
ATOM 1956 O O . HIS A 1 244 ? -0.743 -35.964 -16.775 1.00 55.56 244 HIS A O 1
ATOM 1962 N N . GLN A 1 245 ? -1.430 -33.962 -17.491 1.00 54.66 245 GLN A N 1
ATOM 1963 C CA . GLN A 1 245 ? -2.855 -34.315 -17.539 1.00 54.66 245 GLN A CA 1
ATOM 1964 C C . GLN A 1 245 ? -3.295 -34.840 -18.915 1.00 54.66 245 GLN A C 1
ATOM 1966 O O . GLN A 1 245 ? -4.376 -35.416 -19.034 1.00 54.66 245 GLN A O 1
ATOM 1971 N N . CYS A 1 246 ? -2.474 -34.647 -19.951 1.00 51.34 246 CYS A N 1
ATOM 1972 C CA . CYS A 1 246 ? -2.741 -35.094 -21.320 1.00 51.34 246 CYS A CA 1
ATOM 1973 C C . CYS A 1 246 ? -2.042 -36.414 -21.706 1.00 51.34 246 CYS A C 1
ATOM 1975 O O . CYS A 1 246 ? -2.207 -36.863 -22.843 1.00 51.34 246 CYS A O 1
ATOM 1977 N N . HIS A 1 247 ? -1.304 -37.039 -20.785 1.00 46.59 247 HIS A N 1
ATOM 1978 C CA . HIS A 1 247 ? -0.637 -38.338 -20.943 1.00 46.59 247 HIS A CA 1
ATOM 1979 C C . HIS A 1 247 ? -1.021 -39.289 -19.811 1.00 46.59 247 HIS A C 1
ATOM 1981 O O . HIS A 1 247 ? -1.092 -40.507 -20.091 1.00 46.59 247 HIS A O 1
#

Mean predicted aligned error: 10.51 Å

Organism: NCBI:txid1093900